Protein AF-A0A7S0TLI4-F1 (afdb_monomer)

Sequence (183 aa):
RGGGGGGGGVDYAGLAGSEEFEEYKVLARRLKLVDVGSMGEDEKVAFFVNTYNSLLIHAFAELGTPGDMLSRLRLYAVARYDIGGHTYTLNEIENGVLRGNARPPTPNGRAPFSDGDPRKGFACARPDPRIHFALNCGARGCPAIRFYKPERLDADLGRAAEAFCAGAEVDEGGGGGRGSQIF

Solvent-accessible surface area (backbone atoms only — not comparable to full-atom values): 10904 Å² total; per-residue (Å²): 140,83,88,75,85,77,78,80,74,82,62,34,68,63,44,55,75,33,70,69,45,55,52,46,56,58,55,55,63,52,35,37,74,41,68,69,87,78,49,51,72,53,42,44,51,22,50,50,48,40,47,44,44,51,50,52,54,50,40,29,29,78,73,45,75,63,91,48,69,66,53,39,55,48,45,34,69,64,39,65,48,47,46,47,77,39,80,38,27,47,50,36,45,49,29,17,25,48,46,41,36,33,54,51,96,48,94,87,44,57,45,66,48,54,97,85,37,72,66,48,79,64,25,35,90,73,55,59,78,42,49,71,51,60,45,69,82,82,54,93,84,58,73,81,91,71,86,54,43,47,94,46,35,71,62,51,33,48,50,29,39,50,52,53,61,69,66,57,75,79,80,93,68,88,82,78,84,81,67,83,84,85,120

Organism: Hemiselmis andersenii (NCBI:txid464988)

Radius of gyration: 17.43 Å; Cα contacts (8 Å, |Δi|>4): 200; chains: 1; bounding box: 37×47×59 Å

Mean predicted aligned error: 8.09 Å

InterPro domains:
  IPR006869 Domain of unknown function DUF547 [PF04784] (38-164)

Foldseek 3Di:
DDDDPDLDADPLQVLLPDPVNVVVVVVLLCQLVDDLVPDDLLRLLLVLLLNLQSLVSNLCSVVNDDPDDVSLVVSQVPRWGNHNNDIDGSCCSVCVAQVLQHFDPDDVGHRPADPPRPSSVRHRPDRDPLSLLQRAPSDRPNDDNDRADSVCNVVVSVVSVVVVVVSPDDPPPDDDDPDPPPD

Structure (mmCIF, N/CA/C/O backbone):
data_AF-A0A7S0TLI4-F1
#
_entry.id   AF-A0A7S0TLI4-F1
#
loop_
_atom_site.group_PDB
_atom_site.id
_atom_site.type_symbol
_atom_site.label_atom_id
_atom_site.label_alt_id
_atom_site.label_comp_id
_atom_site.label_asym_id
_atom_site.label_entity_id
_atom_site.label_seq_id
_atom_site.pdbx_PDB_ins_code
_atom_site.Cartn_x
_atom_site.Cartn_y
_atom_site.Cartn_z
_atom_site.occupancy
_atom_site.B_iso_or_equiv
_atom_site.auth_seq_id
_atom_site.auth_comp_id
_atom_site.auth_asym_id
_atom_site.auth_atom_id
_atom_site.pdbx_PDB_model_num
ATOM 1 N N . ARG A 1 1 ? 14.471 -17.258 -39.491 1.00 39.41 1 ARG A N 1
ATOM 2 C CA . ARG A 1 1 ? 14.160 -17.946 -38.212 1.00 39.41 1 ARG A CA 1
ATOM 3 C C . ARG A 1 1 ? 14.903 -17.210 -37.108 1.00 39.41 1 ARG A C 1
ATOM 5 O O . ARG A 1 1 ? 16.105 -17.059 -37.240 1.00 39.41 1 ARG A O 1
ATOM 12 N N . GLY A 1 2 ? 14.193 -16.729 -36.092 1.00 33.59 2 GLY A N 1
ATOM 13 C CA . GLY A 1 2 ? 14.774 -15.992 -34.967 1.00 33.59 2 GLY A CA 1
ATOM 14 C C . GLY A 1 2 ? 13.696 -15.217 -34.218 1.00 33.59 2 GLY A C 1
ATOM 15 O O . GLY A 1 2 ? 13.743 -13.997 -34.173 1.00 33.59 2 GLY A O 1
ATOM 16 N N . GLY A 1 3 ? 12.669 -15.924 -33.737 1.00 35.91 3 GLY A N 1
ATOM 17 C CA . GLY A 1 3 ? 11.653 -15.343 -32.864 1.00 35.91 3 GLY A CA 1
ATOM 18 C C . GLY A 1 3 ? 12.241 -15.149 -31.471 1.00 35.91 3 GLY A C 1
ATOM 19 O O . GLY A 1 3 ? 12.514 -16.127 -30.784 1.00 35.91 3 GLY A O 1
ATOM 20 N N . GLY A 1 4 ? 12.457 -13.894 -31.083 1.00 29.67 4 GLY A N 1
ATOM 21 C CA . GLY A 1 4 ? 12.677 -13.503 -29.696 1.00 29.67 4 GLY A CA 1
ATOM 22 C C . GLY A 1 4 ? 11.345 -13.050 -29.113 1.00 29.67 4 GLY A C 1
ATOM 23 O O . GLY A 1 4 ? 10.859 -11.978 -29.466 1.00 29.67 4 GLY A O 1
ATOM 24 N N . GLY A 1 5 ? 10.730 -13.880 -28.271 1.00 32.09 5 GLY A N 1
ATOM 25 C CA . GLY A 1 5 ? 9.530 -13.518 -27.521 1.00 32.09 5 GLY A CA 1
ATOM 26 C C . GLY A 1 5 ? 9.843 -12.377 -26.556 1.00 32.09 5 GLY A C 1
ATOM 27 O O . GLY A 1 5 ? 10.452 -12.589 -25.510 1.00 32.09 5 GLY A O 1
ATOM 28 N N . GLY A 1 6 ? 9.462 -11.157 -26.933 1.00 32.59 6 GLY A N 1
ATOM 29 C CA . GLY A 1 6 ? 9.572 -9.969 -26.097 1.00 32.59 6 GLY A CA 1
ATOM 30 C C . GLY A 1 6 ? 8.538 -10.004 -24.978 1.00 32.59 6 GLY A C 1
ATOM 31 O O . GLY A 1 6 ? 7.424 -9.519 -25.147 1.00 32.59 6 GLY A O 1
ATOM 32 N N . GLY A 1 7 ? 8.904 -10.568 -23.828 1.00 38.78 7 GLY A N 1
ATOM 33 C CA . GLY A 1 7 ? 8.190 -10.316 -22.578 1.00 38.78 7 GLY A CA 1
ATOM 34 C C . GLY A 1 7 ? 8.389 -8.851 -22.191 1.00 38.78 7 GLY A C 1
ATOM 35 O O . GLY A 1 7 ? 9.447 -8.494 -21.676 1.00 38.78 7 GLY A O 1
ATOM 36 N N . GLY A 1 8 ? 7.411 -8.003 -22.517 1.00 47.78 8 GLY A N 1
ATOM 37 C CA . GLY A 1 8 ? 7.465 -6.553 -22.329 1.00 47.78 8 GLY A CA 1
ATOM 38 C C . GLY A 1 8 ? 7.690 -6.173 -20.867 1.00 47.78 8 GLY A C 1
ATOM 39 O O . GLY A 1 8 ? 6.801 -6.321 -20.032 1.00 47.78 8 GLY A O 1
ATOM 40 N N . GLY A 1 9 ? 8.893 -5.693 -20.550 1.00 64.88 9 GLY A N 1
ATOM 41 C CA . GLY A 1 9 ? 9.141 -4.989 -19.296 1.00 64.88 9 GLY A CA 1
ATOM 42 C C . GLY A 1 9 ? 8.429 -3.636 -19.311 1.00 64.88 9 GLY A C 1
ATOM 43 O O . GLY A 1 9 ? 8.337 -3.002 -20.360 1.00 64.88 9 GLY A O 1
ATOM 44 N N . VAL A 1 10 ? 7.923 -3.200 -18.158 1.00 75.12 10 VAL A N 1
ATOM 45 C CA . VAL A 1 10 ? 7.351 -1.855 -18.011 1.00 75.12 10 VAL A CA 1
ATOM 46 C C . VAL A 1 10 ? 8.489 -0.833 -18.043 1.00 75.12 10 VAL A C 1
ATOM 48 O O . VAL A 1 10 ? 9.451 -0.957 -17.281 1.00 75.12 10 VAL A O 1
ATOM 51 N N . ASP A 1 11 ? 8.382 0.172 -18.913 1.00 84.50 11 ASP A N 1
ATOM 52 C CA . ASP A 1 11 ? 9.319 1.296 -18.977 1.00 84.50 11 ASP A CA 1
ATOM 53 C C . ASP A 1 11 ? 9.018 2.309 -17.862 1.00 84.50 11 ASP A C 1
ATOM 55 O O . ASP A 1 11 ? 8.344 3.320 -18.059 1.00 84.50 11 ASP A O 1
ATOM 59 N N . TYR A 1 12 ? 9.499 2.009 -16.654 1.00 87.38 12 TYR A N 1
ATOM 60 C CA . TYR A 1 12 ? 9.334 2.893 -15.498 1.00 87.38 12 TYR A CA 1
ATOM 61 C C . TYR A 1 12 ? 10.068 4.230 -15.659 1.00 87.38 12 TYR A C 1
ATOM 63 O O . TYR A 1 12 ? 9.641 5.216 -15.067 1.00 87.38 12 TYR A O 1
ATOM 71 N N . ALA A 1 13 ? 11.141 4.280 -16.458 1.00 84.94 13 ALA A N 1
ATOM 72 C CA . ALA A 1 13 ? 11.873 5.518 -16.712 1.00 84.94 13 ALA A CA 1
ATOM 73 C C . ALA A 1 13 ? 11.064 6.455 -17.621 1.00 84.94 13 ALA A C 1
ATOM 75 O O . ALA A 1 13 ? 10.936 7.639 -17.317 1.00 84.94 13 ALA A O 1
ATOM 76 N N . GLY A 1 14 ? 10.464 5.917 -18.688 1.00 87.69 14 GLY A N 1
ATOM 77 C CA . GLY A 1 14 ? 9.513 6.646 -19.525 1.00 87.69 14 GLY A CA 1
ATOM 78 C C . GLY A 1 14 ? 8.276 7.092 -18.743 1.00 87.69 14 GLY A C 1
ATOM 79 O O . GLY A 1 14 ? 7.862 8.243 -18.857 1.00 87.69 14 GLY A O 1
ATOM 80 N N . LEU A 1 15 ? 7.738 6.221 -17.878 1.00 88.75 15 LEU A N 1
ATOM 81 C CA . LEU A 1 15 ? 6.624 6.567 -16.991 1.00 88.75 15 LEU A CA 1
ATOM 82 C C . LEU A 1 15 ? 6.975 7.743 -16.069 1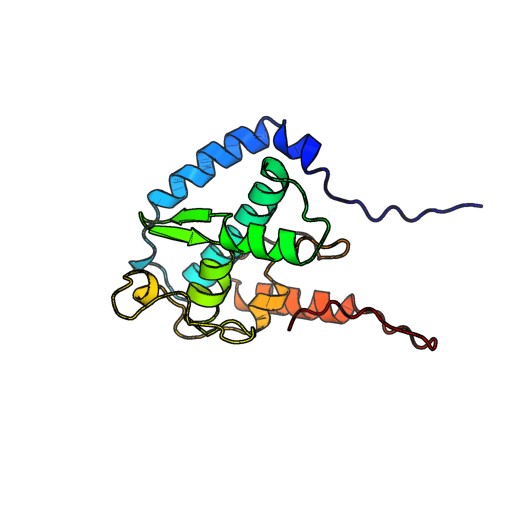.00 88.75 15 LEU A C 1
ATOM 84 O O . LEU A 1 15 ? 6.180 8.669 -15.952 1.00 88.75 15 LEU A O 1
ATOM 88 N N . ALA A 1 16 ? 8.159 7.741 -15.451 1.00 90.69 16 ALA A N 1
ATOM 89 C CA . ALA A 1 16 ? 8.577 8.784 -14.514 1.00 90.69 16 ALA A CA 1
ATOM 90 C C . ALA A 1 16 ? 8.602 10.195 -15.130 1.00 90.69 16 ALA A C 1
ATOM 92 O O . ALA A 1 16 ? 8.383 11.172 -14.420 1.00 90.69 16 ALA A O 1
ATOM 93 N N . GLY A 1 17 ? 8.856 10.301 -16.439 1.00 90.25 17 GLY A N 1
ATOM 94 C CA . GLY A 1 17 ? 8.865 11.569 -17.174 1.00 90.25 17 GLY A CA 1
ATOM 95 C C . GLY A 1 17 ? 7.536 11.950 -17.836 1.00 90.25 17 GLY A C 1
ATOM 96 O O . GLY A 1 17 ? 7.500 12.950 -18.551 1.00 90.25 17 GLY A O 1
ATOM 97 N N . SER A 1 18 ? 6.478 11.154 -17.662 1.00 94.06 18 SER A N 1
ATOM 98 C CA . SER A 1 18 ? 5.189 11.352 -18.341 1.00 94.06 18 SER A CA 1
ATOM 99 C C . SER A 1 18 ? 4.268 12.336 -17.608 1.00 94.06 18 SER A C 1
ATOM 101 O O . SER A 1 18 ? 4.298 12.439 -16.379 1.00 94.06 18 SER A O 1
ATOM 103 N N . GLU A 1 19 ? 3.416 13.041 -18.359 1.00 95.25 19 GLU A N 1
ATOM 104 C CA . GLU A 1 19 ? 2.407 13.954 -17.799 1.00 95.25 19 GLU A CA 1
ATOM 105 C C . GLU A 1 19 ? 1.388 13.184 -16.949 1.00 95.25 19 GLU A C 1
ATOM 107 O O . GLU A 1 19 ? 1.038 13.604 -15.846 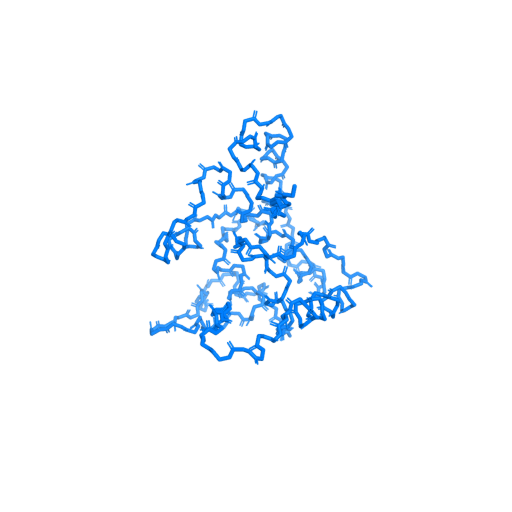1.00 95.25 19 GLU A O 1
ATOM 112 N N . GLU A 1 20 ? 1.007 11.989 -17.397 1.00 93.25 20 GLU A N 1
ATOM 113 C CA . GLU A 1 20 ? 0.098 11.092 -16.689 1.00 93.25 20 GLU A CA 1
ATOM 114 C C . GLU A 1 20 ? 0.640 10.701 -15.309 1.00 93.25 20 GLU A C 1
ATOM 116 O O . GLU A 1 20 ? -0.121 10.545 -14.348 1.00 93.25 20 GLU A O 1
ATOM 121 N N . PHE A 1 21 ? 1.960 10.551 -15.177 1.00 94.19 21 PHE A N 1
ATOM 122 C CA . PHE A 1 21 ? 2.576 10.238 -13.894 1.00 94.19 21 PHE A CA 1
ATOM 123 C C . PHE A 1 21 ? 2.607 11.446 -12.948 1.00 94.19 21 PHE A C 1
ATOM 125 O O . PHE A 1 21 ? 2.402 11.288 -11.741 1.00 94.19 21 PHE A O 1
ATOM 132 N N . GLU A 1 22 ? 2.778 12.661 -13.468 1.00 95.31 22 GLU A N 1
ATOM 133 C CA . GLU A 1 22 ? 2.626 13.886 -12.674 1.00 95.31 22 GLU A CA 1
ATOM 134 C C . GLU A 1 22 ? 1.186 14.062 -12.171 1.00 95.31 22 GLU A C 1
ATOM 136 O O . GLU A 1 22 ? 0.962 14.330 -10.983 1.00 95.31 22 GLU A O 1
ATOM 141 N N . GLU A 1 23 ? 0.190 13.824 -13.028 1.00 94.88 23 GLU A N 1
ATOM 142 C CA . GLU A 1 23 ? -1.222 13.816 -12.632 1.00 94.88 23 GLU A CA 1
ATOM 143 C C . GLU A 1 23 ? -1.505 12.751 -11.568 1.00 94.88 23 GLU A C 1
ATOM 145 O O . GLU A 1 23 ? -2.152 13.021 -10.549 1.00 94.88 23 GLU A O 1
ATOM 150 N N .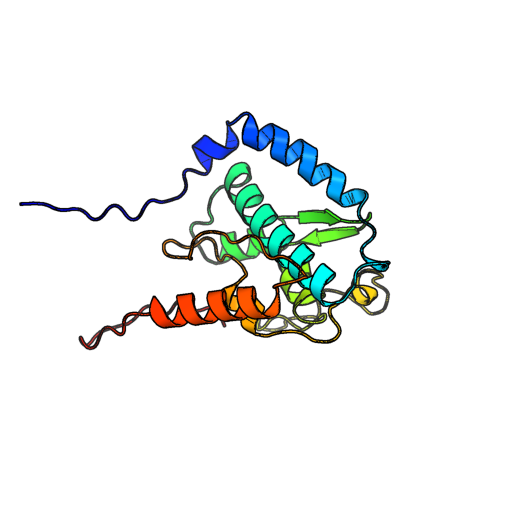 TYR A 1 24 ? -0.963 11.548 -11.752 1.00 94.12 24 TYR A N 1
ATOM 151 C CA . TYR A 1 24 ? -1.048 10.479 -10.769 1.00 94.12 24 TYR A CA 1
ATOM 152 C C . TYR A 1 24 ? -0.468 10.898 -9.412 1.00 94.12 24 TYR A C 1
ATOM 154 O O . TYR A 1 24 ? -1.117 10.688 -8.385 1.00 94.12 24 TYR A O 1
ATOM 162 N N . LYS A 1 25 ? 0.700 11.553 -9.372 1.00 95.69 25 LYS A N 1
ATOM 163 C CA . LYS A 1 25 ? 1.280 12.078 -8.122 1.00 95.69 25 LYS A CA 1
ATOM 164 C C . LYS A 1 25 ? 0.370 13.111 -7.460 1.00 95.69 25 LYS A C 1
ATOM 166 O O . LYS A 1 25 ? 0.228 13.123 -6.234 1.00 95.69 25 LYS A O 1
ATOM 171 N N . VAL A 1 26 ? -0.290 13.969 -8.241 1.00 96.00 26 VAL A N 1
ATOM 172 C CA . VAL A 1 26 ? -1.297 14.910 -7.725 1.00 96.00 26 VAL A CA 1
ATOM 173 C C . VAL A 1 26 ? -2.475 14.161 -7.100 1.00 96.00 26 VAL A C 1
ATOM 175 O O . VAL A 1 26 ? -2.877 14.501 -5.984 1.00 96.00 26 VAL A O 1
ATOM 178 N N . LEU A 1 27 ? -3.000 13.136 -7.771 1.00 94.56 27 LEU A N 1
ATOM 179 C CA . LEU A 1 27 ? -4.115 12.328 -7.276 1.00 94.56 27 LEU A CA 1
ATOM 180 C C . LEU A 1 27 ? -3.739 11.513 -6.035 1.00 94.56 27 LEU A C 1
ATOM 182 O O . LEU A 1 27 ? -4.503 11.502 -5.072 1.00 94.56 27 LEU A O 1
ATOM 186 N N . ALA A 1 28 ? -2.548 10.912 -5.999 1.00 96.06 28 ALA A N 1
ATOM 187 C CA . ALA A 1 28 ? -2.051 10.148 -4.856 1.00 96.06 28 ALA A CA 1
ATOM 188 C C . ALA A 1 28 ? -1.995 11.000 -3.576 1.00 96.06 28 ALA A C 1
ATOM 190 O O . ALA A 1 28 ? -2.300 10.515 -2.490 1.00 96.06 28 ALA A O 1
ATOM 191 N N . ARG A 1 29 ? -1.722 12.309 -3.684 1.00 96.06 29 ARG A N 1
ATOM 192 C CA . ARG A 1 29 ? -1.776 13.233 -2.533 1.00 96.06 29 ARG A CA 1
ATOM 193 C C . ARG A 1 29 ? -3.174 13.400 -1.932 1.00 96.06 29 ARG A C 1
ATOM 195 O O . ARG A 1 29 ? -3.278 13.887 -0.808 1.00 96.06 29 ARG A O 1
ATOM 202 N N . ARG A 1 30 ? -4.246 13.027 -2.641 1.00 96.94 30 ARG A N 1
ATOM 203 C CA . ARG A 1 30 ? -5.618 13.042 -2.105 1.00 96.94 30 ARG A CA 1
ATOM 204 C C . ARG A 1 30 ? -5.892 11.875 -1.157 1.00 96.94 30 ARG A C 1
ATOM 206 O O . ARG A 1 30 ? -6.849 11.968 -0.397 1.00 96.94 30 ARG A O 1
ATOM 213 N N . LEU A 1 31 ? -5.042 10.841 -1.129 1.00 97.69 31 LEU A N 1
ATOM 214 C CA . LEU A 1 31 ? -5.169 9.717 -0.192 1.00 97.69 31 LEU A CA 1
ATOM 215 C C . LEU A 1 31 ? -5.195 10.178 1.274 1.00 97.69 31 LEU A C 1
ATOM 217 O O . LEU A 1 31 ? -5.908 9.593 2.085 1.00 97.69 31 LEU A O 1
ATOM 221 N N . LYS A 1 32 ? -4.527 11.289 1.606 1.00 97.88 32 LYS A N 1
ATOM 222 C CA . LYS A 1 32 ? -4.561 11.888 2.951 1.00 97.88 32 LYS A CA 1
ATOM 223 C C . LYS A 1 32 ? -5.967 12.290 3.425 1.00 97.88 32 LYS A C 1
ATOM 225 O O . LYS A 1 32 ? -6.162 12.507 4.612 1.00 97.88 32 LYS A O 1
ATOM 230 N N . LEU A 1 33 ? -6.916 12.456 2.499 1.00 97.56 33 LEU A N 1
ATOM 231 C CA . LEU A 1 33 ? -8.298 12.861 2.776 1.00 97.56 33 LEU A CA 1
ATOM 232 C C . LEU A 1 33 ? -9.249 11.665 2.920 1.00 97.56 33 LEU A C 1
ATOM 234 O O . LEU A 1 33 ? -10.426 11.866 3.204 1.00 97.56 33 LEU A O 1
ATOM 238 N N . VAL A 1 34 ? -8.770 10.443 2.676 1.00 97.38 34 VAL A N 1
ATOM 239 C CA . VAL A 1 34 ? -9.581 9.227 2.778 1.00 97.38 34 VAL A CA 1
ATOM 240 C C . VAL A 1 34 ? -9.882 8.933 4.242 1.00 97.38 34 VAL A C 1
ATOM 242 O O . VAL A 1 34 ? -8.972 8.883 5.065 1.00 97.38 34 VAL A O 1
ATOM 245 N N . ASP A 1 35 ? -11.146 8.672 4.551 1.00 97.31 35 ASP A N 1
ATOM 246 C CA . ASP A 1 35 ? -11.541 8.133 5.846 1.00 97.31 35 ASP A CA 1
ATOM 247 C C . ASP A 1 35 ? -11.513 6.600 5.801 1.00 97.31 35 ASP A C 1
ATOM 249 O O . ASP A 1 35 ? -12.433 5.950 5.316 1.00 97.31 35 ASP A O 1
ATOM 253 N N . VAL A 1 36 ? -10.420 6.018 6.295 1.00 96.75 36 VAL A N 1
ATOM 254 C CA . VAL A 1 36 ? -10.254 4.557 6.369 1.00 96.75 36 VAL A CA 1
ATOM 255 C C . VAL A 1 36 ? -11.179 3.940 7.425 1.00 96.75 36 VAL A C 1
ATOM 257 O O . VAL A 1 36 ? -11.542 2.768 7.321 1.00 96.75 36 VAL A O 1
ATOM 260 N N . GLY A 1 37 ? -11.574 4.711 8.443 1.00 95.62 37 GLY A N 1
ATOM 261 C CA . GLY A 1 37 ? -12.377 4.220 9.561 1.00 95.62 37 GLY A CA 1
ATOM 262 C C . GLY A 1 37 ? -13.818 3.883 9.182 1.00 95.62 37 GLY A C 1
ATOM 263 O O . GLY A 1 37 ? -14.428 3.043 9.842 1.00 95.62 37 GLY A O 1
ATOM 264 N N . SER A 1 38 ? -14.351 4.496 8.122 1.00 96.44 38 SER A N 1
ATOM 265 C CA . SER A 1 38 ? -15.708 4.235 7.628 1.00 96.44 38 SER A CA 1
ATOM 266 C C . SER A 1 38 ? -15.802 3.118 6.585 1.00 96.44 38 SER A C 1
ATOM 268 O O . SER A 1 38 ? -16.913 2.710 6.247 1.00 96.44 38 SER A O 1
ATOM 270 N N . MET A 1 39 ? -14.672 2.584 6.109 1.00 97.19 39 MET A N 1
ATOM 271 C CA . MET A 1 39 ? -14.665 1.537 5.085 1.00 97.19 39 MET A CA 1
ATOM 272 C C . MET A 1 39 ? -15.176 0.196 5.618 1.00 97.19 39 MET A C 1
ATOM 274 O O . MET A 1 39 ? -14.751 -0.287 6.674 1.00 97.19 39 MET A O 1
ATOM 278 N N . GLY A 1 40 ? -16.017 -0.463 4.818 1.00 96.81 40 GLY A N 1
ATOM 279 C CA . GLY A 1 40 ? -16.333 -1.879 5.009 1.00 96.81 40 GLY A CA 1
ATOM 280 C C . GLY A 1 40 ? -15.103 -2.773 4.795 1.00 96.81 40 GLY A C 1
ATOM 281 O O . GLY A 1 40 ? -14.097 -2.346 4.232 1.00 96.81 40 GLY A O 1
ATOM 282 N N . GLU A 1 41 ? -15.168 -4.037 5.222 1.00 95.75 41 GLU A N 1
ATOM 283 C CA . GLU A 1 41 ? -14.011 -4.945 5.143 1.00 95.75 41 GLU A CA 1
ATOM 284 C C . GLU A 1 41 ? -13.535 -5.168 3.695 1.00 95.75 41 GLU A C 1
ATOM 286 O O . GLU A 1 41 ? -12.357 -4.980 3.397 1.00 95.75 41 GLU A O 1
ATOM 291 N N . ASP A 1 42 ? -14.450 -5.482 2.775 1.00 97.00 42 ASP A N 1
ATOM 292 C CA . ASP A 1 42 ? -14.102 -5.717 1.367 1.00 97.00 42 ASP A CA 1
ATOM 293 C C . ASP A 1 42 ? -13.633 -4.427 0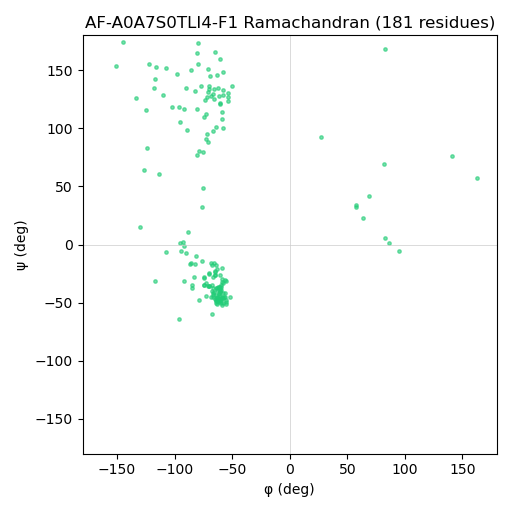.677 1.00 97.00 42 ASP A C 1
ATOM 295 O O . ASP A 1 42 ? -12.720 -4.439 -0.15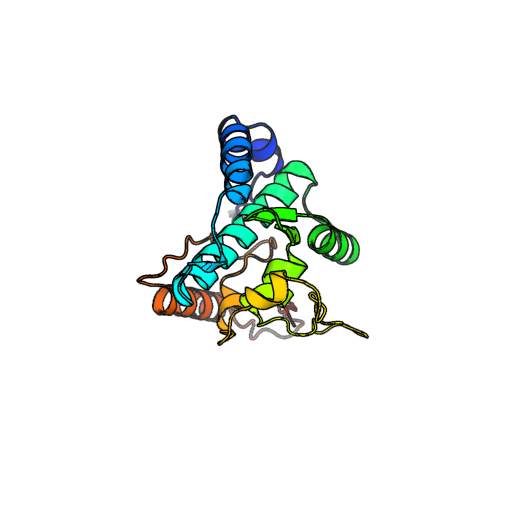0 1.00 97.00 42 ASP A O 1
ATOM 299 N N . GLU A 1 43 ? -14.217 -3.285 1.050 1.00 97.44 43 GLU A N 1
ATOM 300 C CA . GLU A 1 43 ? -13.796 -1.978 0.547 1.00 97.44 43 GLU A CA 1
ATOM 301 C C . GLU A 1 43 ? -12.366 -1.659 0.958 1.00 97.44 43 GLU A C 1
ATOM 303 O O . GLU A 1 43 ? -11.542 -1.292 0.121 1.00 97.44 43 GLU A O 1
ATOM 308 N N . LYS A 1 44 ? -12.053 -1.885 2.231 1.00 97.50 44 LYS A N 1
ATOM 309 C CA . LYS A 1 44 ? -10.723 -1.702 2.793 1.00 97.50 44 LYS A CA 1
ATOM 310 C C . LYS A 1 44 ? -9.699 -2.601 2.106 1.00 97.50 44 LYS A C 1
ATOM 312 O O . LYS A 1 44 ? -8.650 -2.110 1.694 1.00 97.50 44 LYS A O 1
ATOM 317 N N . VAL A 1 45 ? -9.992 -3.892 1.926 1.00 97.75 45 VAL A N 1
ATOM 318 C CA . VAL A 1 45 ? -9.075 -4.812 1.231 1.00 97.75 45 VAL A CA 1
ATOM 319 C C . VAL A 1 45 ? -8.846 -4.357 -0.212 1.00 97.75 45 VAL A C 1
ATOM 321 O O . VAL A 1 45 ? -7.695 -4.208 -0.623 1.00 97.75 45 VAL A O 1
ATOM 324 N N . ALA A 1 46 ? -9.911 -4.072 -0.968 1.00 97.12 46 ALA A N 1
ATOM 325 C CA . ALA A 1 46 ? -9.796 -3.591 -2.345 1.00 97.12 46 ALA A CA 1
ATOM 326 C C . ALA A 1 46 ? -8.975 -2.292 -2.425 1.00 97.12 46 ALA A C 1
ATOM 328 O O . ALA A 1 46 ? -8.056 -2.175 -3.240 1.00 97.12 46 ALA A O 1
ATOM 329 N N . PHE A 1 47 ? -9.265 -1.335 -1.544 1.00 97.75 47 PHE A N 1
ATOM 330 C CA . PHE A 1 47 ? -8.571 -0.057 -1.459 1.00 97.75 47 PHE A CA 1
ATOM 331 C C . PHE A 1 47 ? -7.074 -0.233 -1.178 1.00 97.75 47 PHE A C 1
ATOM 333 O O . PHE A 1 47 ? -6.246 0.315 -1.910 1.00 97.75 47 PHE A O 1
ATOM 340 N N . PHE A 1 48 ? -6.700 -1.016 -0.164 1.00 98.06 48 PHE A N 1
ATOM 341 C CA . PHE A 1 48 ? -5.296 -1.192 0.211 1.00 98.06 48 PHE A CA 1
ATOM 342 C C . PHE A 1 48 ? -4.509 -2.056 -0.781 1.00 98.06 48 PHE A C 1
ATOM 344 O O . PHE A 1 48 ? -3.345 -1.747 -1.028 1.00 98.06 48 PHE A O 1
ATOM 351 N N . VAL A 1 49 ? -5.121 -3.056 -1.426 1.00 97.25 49 VAL A N 1
ATOM 352 C CA . VAL A 1 49 ? -4.485 -3.800 -2.532 1.00 97.25 49 VAL A CA 1
ATOM 353 C C . VAL A 1 49 ? -4.202 -2.870 -3.715 1.00 97.25 49 VAL A C 1
ATOM 355 O O . VAL A 1 49 ? -3.079 -2.830 -4.222 1.00 97.25 49 VAL A O 1
ATOM 358 N N . ASN A 1 50 ? -5.187 -2.066 -4.130 1.00 96.31 50 ASN A N 1
ATOM 359 C CA . ASN A 1 50 ? -4.999 -1.095 -5.211 1.00 96.31 50 ASN A CA 1
ATOM 360 C C . ASN A 1 50 ? -3.925 -0.061 -4.853 1.00 96.31 50 ASN A C 1
ATOM 362 O O . ASN A 1 50 ? -3.071 0.264 -5.682 1.00 96.31 50 ASN A O 1
ATOM 366 N N . THR A 1 51 ? -3.941 0.431 -3.613 1.00 97.00 51 THR A N 1
ATOM 367 C CA . THR A 1 51 ? -3.000 1.445 -3.127 1.00 97.00 51 THR A CA 1
ATOM 368 C C . THR A 1 51 ? -1.582 0.894 -3.033 1.00 97.00 51 THR A C 1
ATOM 370 O O . THR A 1 51 ? -0.649 1.577 -3.447 1.00 97.00 51 THR A O 1
ATOM 373 N N . TYR A 1 52 ? -1.407 -0.350 -2.578 1.00 96.88 52 TYR A N 1
ATOM 374 C CA . TYR A 1 52 ? -0.116 -1.041 -2.593 1.00 96.88 52 TYR A CA 1
ATOM 375 C C . TYR A 1 52 ? 0.435 -1.152 -4.015 1.00 96.88 52 TYR A C 1
ATOM 377 O O . TYR A 1 52 ? 1.561 -0.736 -4.278 1.00 96.88 52 TYR A O 1
ATOM 385 N N . ASN A 1 53 ? -0.373 -1.668 -4.948 1.00 94.31 53 ASN A N 1
ATOM 386 C CA . ASN A 1 53 ? 0.041 -1.857 -6.339 1.00 94.31 53 ASN A CA 1
ATOM 387 C C . ASN A 1 53 ? 0.428 -0.522 -6.991 1.00 94.31 53 ASN A C 1
ATOM 389 O O . ASN A 1 53 ? 1.448 -0.429 -7.669 1.00 94.31 53 ASN A O 1
ATOM 393 N N . SER A 1 54 ? -0.347 0.525 -6.714 1.00 93.94 54 SER A N 1
ATOM 394 C CA . SER A 1 54 ? -0.077 1.894 -7.157 1.00 93.94 54 SER A CA 1
ATOM 395 C C . SER A 1 54 ? 1.234 2.430 -6.560 1.00 93.94 54 SER A C 1
ATOM 397 O O . SER A 1 54 ? 2.096 2.938 -7.283 1.00 93.94 54 SER A O 1
ATOM 399 N N . LEU A 1 55 ? 1.430 2.279 -5.247 1.00 95.94 55 LEU A N 1
ATOM 400 C CA . LEU A 1 55 ? 2.639 2.719 -4.550 1.00 95.94 55 LEU A CA 1
ATOM 401 C C . LEU A 1 55 ? 3.894 2.000 -5.060 1.00 95.94 55 LEU A C 1
ATOM 403 O O . LEU A 1 55 ? 4.945 2.623 -5.167 1.00 95.94 55 LEU A O 1
ATOM 407 N N . LEU A 1 56 ? 3.798 0.719 -5.412 1.00 93.69 56 LEU A N 1
ATOM 408 C CA . LEU A 1 56 ? 4.929 -0.026 -5.956 1.00 93.69 56 LEU A CA 1
ATOM 409 C C . LEU A 1 56 ? 5.373 0.521 -7.320 1.00 93.69 56 LEU A C 1
ATOM 411 O O . LEU A 1 56 ? 6.563 0.755 -7.522 1.00 93.69 56 LEU A O 1
ATOM 415 N N . ILE A 1 57 ? 4.425 0.766 -8.233 1.00 91.31 57 ILE A N 1
ATOM 416 C CA . ILE A 1 57 ? 4.707 1.383 -9.541 1.00 91.31 57 ILE A CA 1
ATOM 417 C C . ILE A 1 57 ? 5.339 2.760 -9.342 1.00 91.31 57 ILE A C 1
ATOM 419 O O . ILE A 1 57 ? 6.353 3.065 -9.964 1.00 91.31 57 ILE A O 1
ATOM 423 N N . HIS A 1 58 ? 4.759 3.571 -8.449 1.00 94.56 58 HIS A N 1
ATOM 424 C CA . HIS A 1 58 ? 5.293 4.886 -8.098 1.00 94.56 58 HIS A CA 1
ATOM 425 C C . HIS A 1 58 ? 6.743 4.763 -7.630 1.00 94.56 58 HIS A C 1
ATOM 427 O O . HIS A 1 58 ? 7.625 5.434 -8.157 1.00 94.56 58 HIS A O 1
ATOM 433 N N . ALA A 1 59 ? 7.005 3.866 -6.680 1.00 94.19 59 ALA A N 1
ATOM 434 C CA . ALA A 1 59 ? 8.336 3.654 -6.140 1.00 94.19 59 ALA A CA 1
ATOM 435 C C . ALA A 1 59 ? 9.333 3.235 -7.226 1.00 94.19 59 ALA A C 1
ATOM 437 O O . ALA A 1 59 ? 10.459 3.711 -7.211 1.00 94.19 59 ALA A O 1
ATOM 438 N N . PHE A 1 60 ? 8.941 2.398 -8.187 1.00 92.19 60 PHE A N 1
ATOM 439 C CA . PHE A 1 60 ? 9.830 2.029 -9.291 1.00 92.19 60 PHE A CA 1
ATOM 440 C C . PHE A 1 60 ? 10.082 3.156 -10.284 1.00 92.19 60 PHE A C 1
ATOM 442 O O . PHE A 1 60 ? 11.196 3.252 -10.794 1.00 92.19 60 PHE A O 1
ATOM 449 N N . ALA A 1 61 ? 9.085 3.997 -10.552 1.00 92.00 61 ALA A N 1
ATOM 450 C CA . ALA A 1 61 ? 9.252 5.165 -11.408 1.00 92.00 61 ALA A CA 1
ATOM 451 C C . ALA A 1 61 ? 10.188 6.206 -10.765 1.00 92.00 61 ALA A C 1
ATOM 453 O O . ALA A 1 61 ? 11.108 6.686 -11.415 1.00 92.00 61 ALA A O 1
ATOM 454 N N . GLU A 1 62 ? 10.016 6.504 -9.475 1.00 93.06 62 GLU A N 1
ATOM 455 C CA . GLU A 1 62 ? 10.795 7.548 -8.785 1.00 93.06 62 GLU A CA 1
ATOM 456 C C . GLU A 1 62 ? 12.155 7.058 -8.259 1.00 93.06 62 GLU A C 1
ATOM 458 O O . GLU A 1 62 ? 13.138 7.795 -8.274 1.00 93.06 62 GLU A O 1
ATOM 463 N N . LEU A 1 63 ? 12.233 5.820 -7.759 1.00 90.62 63 LEU A N 1
ATOM 464 C CA . LEU A 1 63 ? 13.426 5.283 -7.082 1.00 90.62 63 LEU A CA 1
ATOM 465 C C . LEU A 1 63 ? 14.186 4.253 -7.926 1.00 90.62 63 LEU A C 1
ATOM 467 O O . LEU A 1 63 ? 15.265 3.809 -7.527 1.00 90.62 63 LEU A O 1
ATOM 471 N N . GLY A 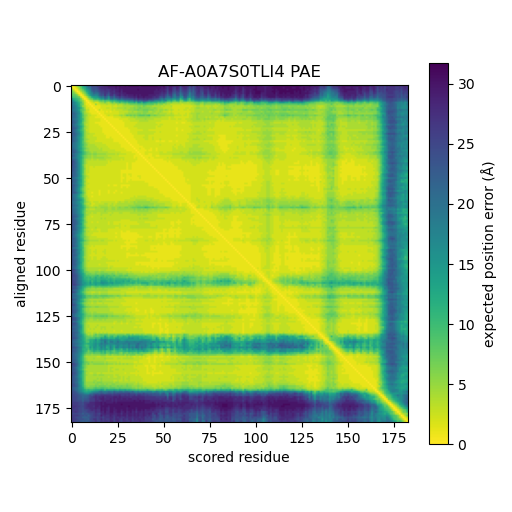1 64 ? 13.634 3.863 -9.075 1.00 89.31 64 GLY A N 1
ATOM 472 C CA . GLY A 1 64 ? 14.162 2.800 -9.918 1.00 89.31 64 GLY A CA 1
ATOM 473 C C . GLY A 1 64 ? 13.742 1.397 -9.471 1.00 89.31 64 GLY A C 1
ATOM 474 O O . GLY A 1 64 ? 13.212 1.164 -8.381 1.00 89.31 64 GLY A O 1
ATOM 475 N N . THR A 1 65 ? 13.992 0.421 -10.346 1.00 88.69 65 THR A N 1
ATOM 476 C CA . THR A 1 65 ? 13.719 -0.990 -10.049 1.00 88.69 65 THR A CA 1
ATOM 477 C C . THR A 1 65 ? 14.861 -1.599 -9.225 1.00 88.69 65 THR A C 1
ATOM 479 O O . THR A 1 65 ? 16.031 -1.425 -9.575 1.00 88.69 65 THR A O 1
ATOM 482 N N . PRO A 1 66 ? 14.567 -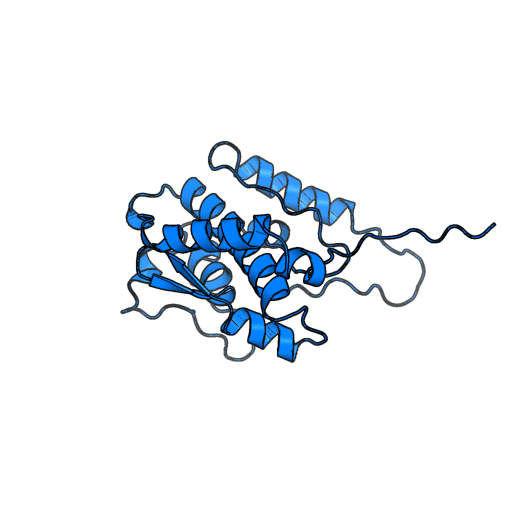2.317 -8.123 1.00 88.38 66 PRO A N 1
ATOM 483 C CA . PRO A 1 66 ? 15.604 -2.904 -7.283 1.00 88.38 66 PRO A CA 1
ATOM 484 C C . PRO A 1 66 ? 16.316 -4.042 -8.022 1.00 88.38 66 PRO A C 1
ATOM 486 O O . PRO A 1 66 ? 15.674 -4.967 -8.526 1.00 88.38 66 PRO A O 1
ATOM 489 N N . GLY A 1 67 ? 17.649 -3.976 -8.069 1.00 86.50 67 GLY A N 1
ATOM 490 C CA . GLY A 1 67 ? 18.494 -4.978 -8.728 1.00 86.50 67 GLY A CA 1
ATOM 491 C C . GLY A 1 67 ? 18.788 -6.212 -7.871 1.00 86.50 67 GLY A C 1
ATOM 492 O O . GLY A 1 67 ? 19.193 -7.242 -8.405 1.00 86.50 67 GLY A O 1
ATOM 493 N N . ASP A 1 68 ? 18.571 -6.128 -6.556 1.00 88.06 68 ASP A N 1
ATOM 494 C CA . ASP A 1 68 ? 18.858 -7.195 -5.596 1.00 88.06 68 ASP A CA 1
ATOM 495 C C . ASP A 1 68 ? 17.824 -7.247 -4.452 1.00 88.06 68 ASP A C 1
ATOM 497 O O . ASP A 1 68 ? 16.924 -6.410 -4.336 1.00 88.06 68 ASP A O 1
ATOM 501 N N . MET A 1 69 ? 17.932 -8.265 -3.594 1.00 86.81 69 MET A N 1
ATOM 502 C CA . MET A 1 69 ? 17.001 -8.461 -2.478 1.00 86.81 69 MET A CA 1
ATOM 503 C C . MET A 1 69 ? 17.101 -7.351 -1.421 1.00 86.81 69 MET A C 1
ATOM 505 O O . MET A 1 69 ? 16.086 -6.926 -0.876 1.00 86.81 69 MET A O 1
ATOM 509 N N . LEU A 1 70 ? 18.305 -6.850 -1.133 1.00 89.44 70 LEU A N 1
ATOM 510 C CA . LEU A 1 70 ? 18.512 -5.842 -0.091 1.00 89.44 70 LEU A CA 1
ATOM 511 C C . LEU A 1 70 ? 17.890 -4.494 -0.485 1.00 89.44 70 LEU A C 1
ATOM 513 O O . LEU A 1 70 ? 17.192 -3.868 0.312 1.00 89.44 70 LEU A O 1
ATOM 517 N N . SER A 1 71 ? 18.107 -4.067 -1.727 1.00 90.69 71 SER A N 1
ATOM 518 C CA . SER A 1 71 ? 17.489 -2.882 -2.321 1.00 90.69 71 SER A CA 1
ATOM 519 C C . SER A 1 71 ? 15.970 -3.018 -2.398 1.00 90.69 71 SER A C 1
ATOM 521 O O . SER A 1 71 ? 15.270 -2.047 -2.113 1.00 90.69 71 SER A O 1
ATOM 523 N N . ARG A 1 72 ? 15.441 -4.221 -2.670 1.00 90.00 72 ARG A N 1
ATOM 524 C CA . ARG A 1 72 ? 13.994 -4.486 -2.620 1.00 90.00 72 ARG A CA 1
ATOM 525 C C . ARG A 1 72 ? 13.434 -4.318 -1.209 1.00 90.00 72 ARG A C 1
ATOM 527 O O . ARG A 1 72 ? 12.471 -3.578 -1.029 1.00 90.00 72 ARG A O 1
ATOM 534 N N . LEU A 1 73 ? 14.056 -4.945 -0.209 1.00 89.56 73 LEU A N 1
ATOM 535 C CA . LEU A 1 73 ? 13.645 -4.817 1.193 1.00 89.56 73 LEU A CA 1
ATOM 536 C C . LEU A 1 73 ? 13.681 -3.358 1.657 1.00 89.56 73 LEU A C 1
ATOM 538 O O . LEU A 1 73 ? 12.753 -2.893 2.319 1.00 89.56 73 LEU A O 1
ATOM 542 N N . ARG A 1 74 ? 14.723 -2.613 1.267 1.00 92.31 74 ARG A N 1
ATOM 543 C CA . ARG A 1 74 ? 14.821 -1.180 1.548 1.00 92.31 74 ARG A CA 1
ATOM 544 C C . ARG A 1 74 ? 13.684 -0.407 0.892 1.00 92.31 74 ARG A C 1
ATOM 546 O O . ARG A 1 74 ? 13.051 0.383 1.580 1.00 92.31 74 ARG A O 1
ATOM 553 N N . LEU A 1 75 ? 13.406 -0.639 -0.392 1.00 93.94 75 LEU A N 1
ATOM 554 C CA . LEU A 1 75 ? 12.314 0.021 -1.110 1.00 93.94 75 LEU A CA 1
ATOM 555 C C . LEU A 1 75 ? 10.974 -0.204 -0.399 1.00 93.94 75 LEU A C 1
ATOM 557 O O . LEU A 1 75 ? 10.250 0.755 -0.152 1.00 93.94 75 LEU A O 1
ATOM 561 N N . TYR A 1 76 ? 10.691 -1.437 0.025 1.00 92.50 76 TYR A N 1
ATOM 562 C CA . TYR A 1 76 ? 9.440 -1.793 0.705 1.00 92.50 76 TYR A CA 1
ATOM 563 C C . TYR A 1 76 ? 9.306 -1.147 2.091 1.00 92.50 76 TYR A C 1
ATOM 565 O O . TYR A 1 76 ? 8.195 -0.888 2.555 1.00 92.50 76 TYR A O 1
ATOM 573 N N . ALA A 1 77 ? 10.435 -0.861 2.743 1.00 92.88 77 ALA A N 1
ATOM 574 C CA . ALA A 1 77 ? 10.488 -0.198 4.040 1.00 92.88 77 ALA A CA 1
ATOM 575 C C . ALA A 1 77 ? 10.453 1.341 3.962 1.00 92.88 77 ALA A C 1
ATOM 577 O O . ALA A 1 77 ? 10.225 1.979 4.987 1.00 92.88 77 ALA A O 1
ATOM 578 N N . VAL A 1 78 ? 10.702 1.952 2.795 1.00 95.06 78 VAL A N 1
ATOM 579 C CA . VAL A 1 78 ? 10.785 3.424 2.659 1.00 95.06 78 VAL A CA 1
ATOM 580 C C . VAL A 1 78 ? 9.722 4.028 1.747 1.00 95.06 78 VAL A C 1
ATOM 582 O O . VAL A 1 78 ? 9.310 5.165 1.985 1.00 95.06 78 VAL A O 1
ATOM 585 N N . ALA A 1 79 ? 9.280 3.303 0.715 1.00 96.75 79 ALA A N 1
ATOM 586 C CA . ALA A 1 79 ? 8.211 3.745 -0.170 1.00 96.75 79 ALA A CA 1
ATOM 587 C C . ALA A 1 79 ? 6.911 3.818 0.623 1.00 96.75 79 ALA A C 1
ATOM 589 O O . ALA A 1 79 ? 6.533 2.840 1.268 1.00 96.75 79 ALA A O 1
ATOM 590 N N . ARG A 1 80 ? 6.253 4.981 0.595 1.00 97.81 80 ARG A N 1
ATOM 591 C CA . ARG A 1 80 ? 5.135 5.291 1.485 1.00 97.81 80 ARG A CA 1
ATOM 592 C C . ARG A 1 80 ? 4.125 6.256 0.881 1.00 97.81 80 ARG A C 1
ATOM 594 O O . ARG A 1 80 ? 4.495 7.131 0.102 1.00 97.81 80 ARG A O 1
ATOM 601 N N . TYR A 1 81 ? 2.890 6.153 1.357 1.00 98.44 81 TYR A N 1
ATOM 602 C CA . TYR A 1 81 ? 1.842 7.155 1.179 1.00 98.44 81 TYR A CA 1
ATOM 603 C C . TYR A 1 81 ? 1.300 7.658 2.507 1.00 98.44 81 TYR A C 1
ATOM 605 O O . TYR A 1 81 ? 1.379 6.967 3.517 1.00 98.44 81 TYR A O 1
ATOM 613 N N . ASP A 1 82 ? 0.747 8.868 2.483 1.00 98.38 82 ASP A N 1
ATOM 614 C CA . ASP A 1 82 ? -0.125 9.389 3.534 1.00 98.38 82 ASP A CA 1
ATOM 615 C C . ASP A 1 82 ? -1.576 9.061 3.159 1.00 98.38 82 ASP A C 1
ATOM 617 O O . ASP A 1 82 ? -2.069 9.503 2.118 1.00 98.38 82 ASP A O 1
ATOM 621 N N . ILE A 1 83 ? -2.224 8.243 3.983 1.00 98.50 83 ILE A N 1
ATOM 622 C CA . ILE A 1 83 ? -3.587 7.755 3.806 1.00 98.50 83 ILE A CA 1
ATOM 623 C C . ILE A 1 83 ? -4.364 8.111 5.072 1.00 98.50 83 ILE A C 1
ATOM 625 O O . ILE A 1 83 ? -4.040 7.629 6.158 1.00 98.50 83 ILE A O 1
ATOM 629 N N . GLY A 1 84 ? -5.375 8.969 4.942 1.00 97.50 84 GLY A N 1
ATOM 630 C CA . GLY A 1 84 ? -6.179 9.427 6.079 1.00 97.50 84 GLY A CA 1
ATOM 631 C C . GLY A 1 84 ? -5.378 10.099 7.201 1.00 97.50 84 GLY A C 1
ATOM 632 O O . GLY A 1 84 ? -5.722 9.946 8.369 1.00 97.50 84 GLY A O 1
ATOM 633 N N . GLY A 1 85 ? -4.278 10.790 6.877 1.00 96.69 85 GLY A N 1
ATOM 634 C CA . GLY A 1 85 ? -3.405 11.449 7.855 1.00 96.69 85 GLY A CA 1
ATOM 635 C C . GLY A 1 85 ? -2.376 10.523 8.510 1.00 96.69 85 GLY A C 1
ATOM 636 O O . GLY A 1 85 ? -1.658 10.938 9.423 1.00 96.69 85 GLY A O 1
ATOM 637 N N . HIS A 1 86 ? -2.286 9.271 8.062 1.00 97.75 86 HIS A N 1
ATOM 638 C CA . HIS A 1 86 ? -1.343 8.281 8.557 1.00 97.75 86 HIS A CA 1
ATOM 639 C C . HIS A 1 86 ? -0.401 7.831 7.443 1.00 97.75 86 HIS A C 1
ATOM 641 O O . HIS A 1 86 ? -0.816 7.521 6.331 1.00 97.75 86 HIS A O 1
ATOM 647 N N . THR A 1 87 ? 0.895 7.756 7.742 1.00 98.00 87 THR A N 1
ATOM 648 C CA . THR A 1 87 ? 1.877 7.230 6.787 1.00 98.00 87 THR A CA 1
ATOM 649 C C . THR A 1 87 ? 1.806 5.707 6.743 1.00 98.00 87 THR A C 1
ATOM 651 O O . THR A 1 87 ? 1.767 5.081 7.795 1.00 98.00 87 THR A O 1
ATOM 654 N N . TYR A 1 88 ? 1.848 5.110 5.554 1.00 98.50 88 TYR A N 1
ATOM 655 C CA . TYR A 1 88 ? 1.952 3.666 5.358 1.00 98.50 88 TYR A CA 1
ATOM 656 C C . TYR A 1 88 ? 3.012 3.341 4.318 1.00 98.50 88 TYR A C 1
ATOM 658 O O . TYR A 1 88 ? 2.959 3.838 3.193 1.00 98.50 88 TYR A O 1
ATOM 666 N N . THR A 1 89 ? 3.951 2.481 4.691 1.00 97.94 89 THR A N 1
ATOM 667 C CA . THR A 1 89 ? 4.893 1.836 3.773 1.00 97.94 89 THR A CA 1
ATOM 668 C C . THR A 1 89 ? 4.264 0.638 3.064 1.00 97.94 89 THR A C 1
ATOM 670 O O . THR A 1 89 ? 3.247 0.118 3.522 1.00 97.94 89 THR A O 1
ATOM 673 N N . LEU A 1 90 ? 4.884 0.136 1.989 1.00 96.56 90 LEU A N 1
ATOM 674 C CA . LEU A 1 90 ? 4.466 -1.133 1.364 1.0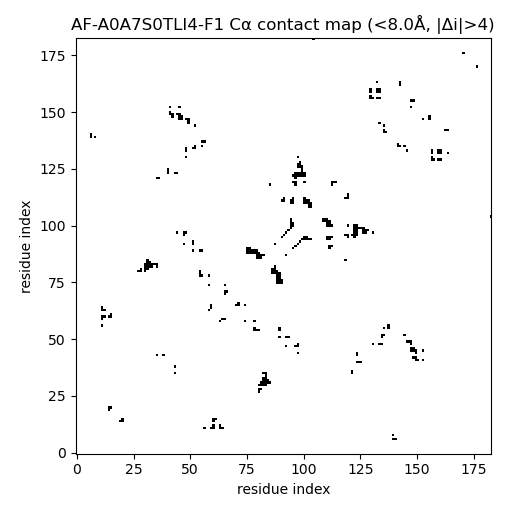0 96.56 90 LEU A CA 1
ATOM 675 C C . LEU A 1 90 ? 4.386 -2.265 2.404 1.00 96.56 90 LEU A C 1
ATOM 677 O O . LEU A 1 90 ? 3.380 -2.971 2.476 1.00 96.56 90 LEU A O 1
ATOM 681 N N . ASN A 1 91 ? 5.396 -2.373 3.275 1.00 95.12 91 ASN A N 1
ATOM 682 C CA . ASN A 1 91 ? 5.415 -3.368 4.349 1.00 95.12 91 ASN A CA 1
ATOM 683 C C . ASN A 1 91 ? 4.254 -3.217 5.337 1.00 95.12 91 ASN A C 1
ATOM 685 O O . ASN A 1 91 ? 3.708 -4.223 5.789 1.00 95.12 91 ASN A O 1
ATOM 689 N N . GLU A 1 92 ? 3.897 -1.988 5.701 1.00 97.50 92 GLU A N 1
ATOM 690 C CA . GLU A 1 92 ? 2.799 -1.707 6.629 1.00 97.50 92 GLU A CA 1
ATOM 691 C C . GLU A 1 92 ? 1.428 -1.915 5.979 1.00 97.50 92 GLU A C 1
ATOM 693 O O . GLU A 1 92 ? 0.521 -2.400 6.646 1.00 97.50 92 GLU A O 1
ATOM 698 N N . ILE A 1 93 ? 1.268 -1.621 4.685 1.00 98.19 93 ILE A N 1
ATOM 699 C CA . ILE A 1 93 ? 0.033 -1.944 3.959 1.00 98.19 93 ILE A CA 1
ATOM 700 C C . ILE A 1 93 ? -0.162 -3.464 3.916 1.00 98.19 93 ILE A C 1
ATOM 702 O O . ILE A 1 93 ? -1.217 -3.964 4.301 1.00 98.19 93 ILE A O 1
ATOM 706 N N . GLU A 1 94 ? 0.859 -4.211 3.497 1.00 96.69 94 GLU A N 1
ATOM 707 C CA . GLU A 1 94 ? 0.766 -5.666 3.378 1.00 96.69 94 GLU A CA 1
ATOM 708 C C . GLU A 1 94 ? 0.623 -6.339 4.746 1.00 96.69 94 GLU A C 1
ATOM 710 O O . GLU A 1 94 ? -0.367 -7.013 5.019 1.00 96.69 94 GLU A O 1
ATOM 715 N N . ASN A 1 95 ? 1.597 -6.153 5.635 1.00 96.75 95 ASN A N 1
ATOM 716 C CA . ASN A 1 95 ? 1.659 -6.905 6.887 1.00 96.75 95 ASN A CA 1
ATOM 717 C C . ASN A 1 95 ? 0.807 -6.274 7.990 1.00 96.75 95 ASN A C 1
ATOM 719 O O . ASN A 1 95 ? 0.230 -6.984 8.811 1.00 96.75 95 ASN A O 1
ATOM 723 N N . GLY A 1 96 ? 0.738 -4.944 8.012 1.00 97.19 96 GLY A N 1
ATOM 724 C CA . GLY A 1 96 ? 0.044 -4.172 9.036 1.00 97.19 96 GLY A CA 1
ATOM 725 C C . GLY A 1 96 ? -1.463 -4.158 8.808 1.00 97.19 96 GLY A C 1
ATOM 726 O O . GLY A 1 96 ? -2.227 -4.426 9.731 1.00 97.19 96 GLY A O 1
ATOM 727 N N . VAL A 1 97 ? -1.891 -3.886 7.573 1.00 98.12 97 VAL A N 1
ATOM 728 C CA . VAL A 1 97 ? -3.311 -3.750 7.236 1.00 98.12 97 VAL A CA 1
ATOM 729 C C . VAL A 1 97 ? -3.891 -5.046 6.678 1.00 98.12 97 VAL A C 1
ATOM 731 O O . VAL A 1 97 ? -4.761 -5.643 7.311 1.00 98.12 97 VAL A O 1
ATOM 734 N N . LEU A 1 98 ? -3.415 -5.507 5.519 1.00 97.88 98 LEU A N 1
ATOM 735 C CA . LEU A 1 98 ? -4.046 -6.605 4.776 1.00 97.88 98 LEU A CA 1
ATOM 736 C C . LEU A 1 98 ? -3.891 -7.969 5.466 1.00 97.88 98 LEU A C 1
ATOM 738 O O . LEU A 1 98 ? -4.816 -8.778 5.459 1.00 97.88 98 LEU A O 1
ATOM 742 N N . ARG A 1 99 ? -2.749 -8.214 6.120 1.00 97.38 99 ARG A N 1
ATOM 743 C CA . ARG A 1 99 ? -2.500 -9.437 6.904 1.00 97.38 99 ARG A CA 1
ATOM 744 C C . ARG A 1 99 ? -2.957 -9.342 8.366 1.00 97.38 99 ARG A C 1
ATOM 746 O O . ARG A 1 99 ? -2.602 -10.209 9.159 1.00 97.38 99 ARG A O 1
ATOM 753 N N . GLY A 1 100 ? -3.711 -8.309 8.750 1.00 97.00 100 GLY A N 1
ATOM 754 C CA . GLY A 1 100 ? -4.238 -8.191 10.115 1.00 97.00 100 GLY A CA 1
ATOM 755 C C . GLY A 1 100 ? -3.155 -7.922 11.167 1.00 97.00 100 GLY A C 1
ATOM 756 O O . GLY A 1 100 ? -3.154 -8.530 12.236 1.00 97.00 100 GLY A O 1
ATOM 757 N N . ASN A 1 101 ? -2.197 -7.046 10.857 1.00 97.31 101 ASN A N 1
ATOM 758 C CA . ASN A 1 101 ? -1.038 -6.727 11.696 1.00 97.31 101 ASN A CA 1
ATOM 759 C C . ASN A 1 101 ? -0.163 -7.945 12.058 1.00 97.31 101 ASN A C 1
ATOM 761 O O . ASN A 1 101 ? 0.412 -8.033 13.148 1.00 97.31 101 ASN A O 1
ATOM 765 N N . ALA A 1 102 ? -0.066 -8.904 11.135 1.00 94.62 102 ALA A N 1
ATOM 766 C CA . ALA A 1 102 ? 0.740 -10.101 11.305 1.00 94.62 102 ALA A CA 1
ATOM 767 C C . ALA A 1 102 ? 2.240 -9.790 11.251 1.00 94.62 102 ALA A C 1
ATOM 769 O O . ALA A 1 102 ? 2.709 -8.883 10.560 1.00 94.62 102 ALA A O 1
ATOM 770 N N . ARG A 1 103 ? 3.025 -10.608 11.955 1.00 92.81 103 ARG A N 1
ATOM 771 C CA . ARG A 1 103 ? 4.485 -10.556 11.860 1.00 92.81 103 ARG A CA 1
ATOM 772 C C . ARG A 1 103 ? 4.917 -10.968 10.440 1.00 92.81 103 ARG A C 1
ATOM 774 O O . ARG A 1 103 ? 4.427 -11.983 9.929 1.00 92.81 103 ARG A O 1
ATOM 781 N N . PRO A 1 104 ? 5.832 -10.223 9.796 1.00 86.56 104 PRO A N 1
ATOM 782 C CA . PRO A 1 104 ? 6.465 -10.670 8.562 1.00 86.56 104 PRO A CA 1
ATOM 783 C C . PRO A 1 104 ? 7.185 -12.012 8.776 1.00 86.56 104 PRO A C 1
ATOM 785 O O . PRO A 1 104 ? 7.696 -12.241 9.877 1.00 86.56 104 PRO A O 1
ATOM 788 N N . PRO A 1 105 ? 7.261 -12.887 7.756 1.00 83.69 105 PRO A N 1
ATOM 789 C CA . PRO A 1 105 ? 7.957 -14.173 7.830 1.00 83.69 105 PRO A CA 1
ATOM 790 C C . PRO A 1 105 ? 9.487 -13.999 7.761 1.00 83.69 105 PRO A C 1
ATOM 792 O O . PRO A 1 105 ? 10.181 -14.654 6.995 1.00 83.69 105 PRO A O 1
ATOM 795 N N . THR A 1 106 ? 10.039 -13.083 8.555 1.00 81.25 106 THR A N 1
ATOM 796 C CA . THR A 1 106 ? 11.473 -12.787 8.602 1.00 81.25 106 THR A CA 1
ATOM 797 C C . THR A 1 106 ? 12.054 -13.134 9.971 1.00 81.25 106 THR A C 1
ATOM 799 O O . THR A 1 106 ? 11.340 -13.084 10.982 1.00 81.25 106 THR A O 1
ATOM 802 N N . PRO A 1 107 ? 13.358 -13.464 10.057 1.00 82.94 107 PRO A N 1
ATOM 803 C CA . PRO A 1 107 ? 14.025 -13.615 11.343 1.00 82.94 107 PRO A CA 1
ATOM 804 C C . PRO A 1 107 ? 13.830 -12.350 12.190 1.00 82.94 107 PRO A C 1
ATOM 806 O O . PRO A 1 107 ? 14.174 -11.250 11.762 1.00 82.94 107 PRO A O 1
ATOM 809 N N . ASN A 1 108 ? 13.270 -12.507 13.392 1.00 83.44 108 ASN A N 1
ATOM 810 C CA . ASN A 1 108 ? 12.905 -11.413 14.305 1.00 83.44 108 ASN A CA 1
ATOM 811 C C . ASN A 1 108 ? 11.810 -10.454 13.792 1.00 83.44 108 ASN A C 1
ATOM 813 O O . ASN A 1 108 ? 11.711 -9.325 14.281 1.00 83.44 108 ASN A O 1
ATOM 817 N N . GLY A 1 109 ? 10.967 -10.896 12.854 1.00 82.94 109 GLY A N 1
ATOM 818 C CA . GLY A 1 109 ? 9.823 -10.131 12.365 1.00 82.94 109 GLY A CA 1
ATOM 819 C C . GLY A 1 109 ? 8.908 -9.667 13.503 1.00 82.94 109 GLY A C 1
ATOM 820 O O . GLY A 1 109 ? 8.451 -10.458 14.333 1.00 82.94 109 GLY A O 1
ATOM 821 N N . ARG A 1 110 ? 8.634 -8.361 13.549 1.00 90.25 110 ARG A N 1
ATOM 822 C CA . ARG A 1 110 ? 7.706 -7.740 14.504 1.00 90.25 110 ARG A CA 1
ATOM 823 C C . ARG A 1 110 ? 6.435 -7.312 13.786 1.00 90.25 110 ARG A C 1
ATOM 825 O O . ARG A 1 110 ? 6.471 -7.026 12.593 1.00 90.25 110 ARG A O 1
ATOM 832 N N . ALA A 1 111 ? 5.323 -7.284 14.519 1.00 94.25 111 ALA A N 1
ATOM 833 C CA . ALA A 1 111 ? 4.085 -6.716 14.002 1.00 94.25 111 ALA A CA 1
ATOM 834 C C . ALA A 1 111 ? 4.345 -5.247 13.614 1.00 94.25 111 ALA A C 1
ATOM 836 O O . ALA A 1 111 ? 4.986 -4.547 14.408 1.00 94.25 111 ALA A O 1
ATOM 837 N N . PRO A 1 112 ? 3.912 -4.789 12.427 1.00 95.19 112 PRO A N 1
ATOM 838 C CA . PRO A 1 112 ? 4.181 -3.423 11.981 1.00 95.19 112 PRO A CA 1
ATOM 839 C C . PRO A 1 112 ? 3.624 -2.346 12.916 1.00 95.19 112 PRO A C 1
ATOM 841 O O . PRO A 1 112 ? 4.276 -1.327 13.127 1.00 95.19 112 PRO A O 1
ATOM 844 N N . PHE A 1 113 ? 2.452 -2.584 13.508 1.00 97.25 113 PHE A N 1
ATOM 845 C CA . PHE A 1 113 ? 1.767 -1.629 14.376 1.00 97.25 113 PHE A CA 1
ATOM 846 C C . PHE A 1 113 ? 1.789 -2.094 15.836 1.00 97.25 113 PHE A C 1
ATOM 848 O O . PHE A 1 113 ? 1.416 -3.228 16.155 1.00 97.25 113 PHE A O 1
ATOM 855 N N . SER A 1 114 ? 2.224 -1.206 16.731 1.00 96.38 114 SER A N 1
ATOM 856 C CA . SER A 1 114 ? 2.218 -1.434 18.181 1.00 96.38 114 SER A CA 1
ATOM 857 C C . SER A 1 114 ? 0.826 -1.196 18.783 1.00 96.38 114 SER A C 1
ATOM 859 O O . SER A 1 114 ? -0.088 -0.743 18.099 1.00 96.38 114 SER A O 1
ATOM 861 N N . ASP A 1 115 ? 0.637 -1.494 20.071 1.00 92.75 115 ASP A N 1
ATOM 862 C CA . ASP A 1 115 ? -0.673 -1.353 20.730 1.00 92.75 115 ASP A CA 1
ATOM 863 C C . ASP A 1 115 ? -1.179 0.095 20.810 1.00 92.75 115 ASP A C 1
ATOM 865 O O . ASP A 1 115 ? -2.386 0.312 20.842 1.00 92.75 115 ASP A O 1
ATOM 869 N N . GLY A 1 116 ? -0.274 1.079 20.814 1.00 95.62 116 GLY A N 1
ATOM 870 C CA . GLY A 1 116 ? -0.620 2.504 20.796 1.00 95.62 116 GLY A CA 1
ATOM 871 C C . GLY A 1 116 ? -0.708 3.107 19.393 1.00 95.62 116 GLY A C 1
ATOM 872 O O . GLY A 1 116 ? -0.971 4.300 19.264 1.00 95.62 116 GLY A O 1
ATOM 873 N N . ASP A 1 117 ? -0.447 2.321 18.348 1.00 97.62 117 ASP A N 1
ATOM 874 C CA . ASP A 1 117 ? -0.509 2.802 16.975 1.00 97.62 117 ASP A CA 1
ATOM 875 C C . ASP A 1 117 ? -1.974 2.820 16.496 1.00 97.62 117 ASP A C 1
ATOM 877 O O . ASP A 1 117 ? -2.588 1.752 16.390 1.00 97.62 117 ASP A O 1
ATOM 881 N N . PRO A 1 118 ? -2.554 3.993 16.172 1.00 96.38 118 PRO A N 1
ATOM 882 C CA . PRO A 1 118 ? -3.948 4.084 15.737 1.00 96.38 118 PRO A CA 1
ATOM 883 C C . PRO A 1 118 ? -4.214 3.276 14.461 1.00 96.38 118 PRO A C 1
ATOM 885 O O . PRO A 1 118 ? -5.322 2.775 14.270 1.00 96.38 118 PRO A O 1
ATOM 888 N N . ARG A 1 119 ? -3.187 3.062 13.624 1.00 97.69 119 ARG A N 1
ATOM 889 C CA . ARG A 1 119 ? -3.297 2.295 12.377 1.00 97.69 119 ARG A CA 1
ATOM 890 C C . ARG A 1 119 ? -3.629 0.826 12.623 1.00 97.69 119 ARG A C 1
ATOM 892 O O . ARG A 1 119 ? -4.219 0.184 11.758 1.00 97.69 119 ARG A O 1
ATOM 899 N N . LYS A 1 120 ? -3.332 0.301 13.819 1.00 97.12 120 LYS A N 1
ATOM 900 C CA . LYS A 1 120 ? -3.725 -1.054 14.226 1.00 97.12 120 LYS A CA 1
ATOM 901 C C . LYS A 1 120 ? -5.245 -1.243 14.194 1.00 97.12 120 LYS A C 1
ATOM 903 O O . LYS A 1 120 ? -5.703 -2.331 13.860 1.00 97.12 120 LYS A O 1
ATOM 908 N N . GLY A 1 121 ? -6.019 -0.191 14.477 1.00 95.75 121 GLY A N 1
ATOM 909 C CA . GLY A 1 121 ? -7.483 -0.208 14.389 1.00 95.75 121 GLY A CA 1
ATOM 910 C C . GLY A 1 121 ? -8.020 -0.342 12.961 1.00 95.75 121 GLY A C 1
ATOM 911 O O . GLY A 1 121 ? -9.167 -0.737 12.775 1.00 95.75 121 GLY A O 1
ATOM 912 N N . PHE A 1 122 ? -7.191 -0.067 11.951 1.00 96.81 122 PHE A N 1
ATOM 913 C CA . PHE A 1 122 ? -7.546 -0.213 10.540 1.00 96.81 122 PHE A CA 1
ATOM 914 C C . PHE A 1 122 ? -7.104 -1.549 9.942 1.00 96.81 122 PHE A C 1
ATOM 916 O O . PHE A 1 122 ? -7.331 -1.775 8.758 1.00 96.81 122 PHE A O 1
ATOM 923 N N . ALA A 1 123 ? -6.488 -2.443 10.718 1.00 97.31 123 ALA A N 1
ATOM 924 C CA . ALA A 1 123 ? -6.114 -3.764 10.229 1.00 97.31 123 ALA A CA 1
ATOM 925 C C . ALA A 1 123 ? -7.353 -4.586 9.826 1.00 97.31 123 ALA A C 1
ATOM 927 O O . ALA A 1 123 ? -8.422 -4.463 10.430 1.00 97.31 123 ALA A O 1
ATOM 928 N N . CYS A 1 124 ? -7.218 -5.422 8.795 1.00 96.31 124 CYS A N 1
ATOM 929 C CA . CYS A 1 124 ? -8.295 -6.312 8.367 1.00 96.31 124 CYS A CA 1
ATOM 930 C C . CYS A 1 124 ? -8.558 -7.350 9.463 1.00 96.31 124 CYS A C 1
ATOM 932 O O . CYS A 1 124 ? -7.634 -8.004 9.955 1.00 96.31 124 CYS A O 1
ATOM 934 N N . ALA A 1 125 ? -9.823 -7.501 9.840 1.00 94.94 125 ALA A N 1
ATOM 935 C CA . ALA A 1 125 ? -10.265 -8.468 10.833 1.00 94.94 125 ALA A CA 1
ATOM 936 C C . ALA A 1 125 ? -10.251 -9.898 10.276 1.00 94.94 125 ALA A C 1
ATOM 938 O O . ALA A 1 125 ? -10.085 -10.854 11.035 1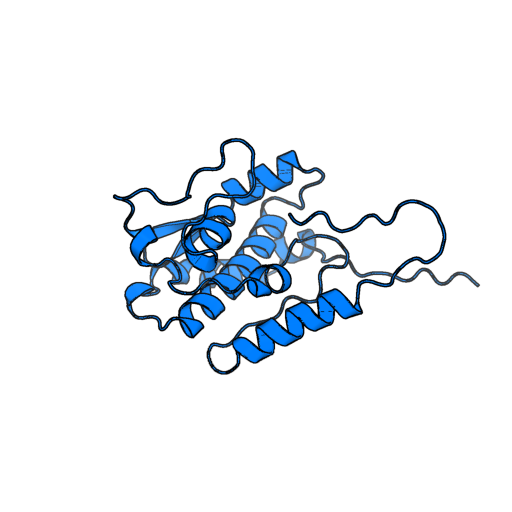.00 94.94 125 ALA A O 1
ATOM 939 N N . ARG A 1 126 ? -10.418 -10.053 8.955 1.00 93.81 126 ARG A N 1
ATOM 940 C CA . ARG A 1 126 ? -10.381 -11.351 8.265 1.00 93.81 126 ARG A CA 1
ATOM 941 C C . ARG A 1 126 ? -9.337 -11.329 7.146 1.00 93.81 126 ARG A C 1
ATOM 943 O O . ARG A 1 126 ? -9.697 -11.094 5.995 1.00 93.81 126 ARG A O 1
ATOM 950 N N . PRO A 1 127 ? -8.052 -11.566 7.464 1.00 94.19 127 PRO A N 1
ATOM 951 C CA . PRO A 1 127 ? -7.006 -11.652 6.452 1.00 94.19 127 PRO A CA 1
ATOM 952 C C . PRO A 1 127 ? -7.302 -12.750 5.427 1.00 94.19 127 PRO A C 1
ATOM 954 O O . PRO A 1 127 ? -7.541 -13.902 5.794 1.00 94.19 127 PRO A O 1
ATOM 957 N N . ASP A 1 128 ? -7.247 -12.397 4.146 1.00 95.38 128 ASP A N 1
ATOM 958 C CA . ASP A 1 128 ? -7.431 -13.330 3.038 1.00 95.38 128 ASP A CA 1
ATOM 959 C C . ASP A 1 128 ? -6.062 -13.691 2.441 1.00 95.38 128 ASP A C 1
ATOM 961 O O . ASP A 1 128 ? -5.374 -12.803 1.940 1.00 95.38 128 ASP A O 1
ATOM 965 N N . PRO A 1 129 ? -5.628 -14.964 2.449 1.00 93.88 129 PRO A N 1
ATOM 966 C CA . PRO A 1 129 ? -4.324 -15.346 1.905 1.00 93.88 129 PRO A CA 1
ATOM 967 C C . PRO A 1 129 ? -4.194 -15.085 0.397 1.00 93.88 129 PRO A C 1
ATOM 969 O O . PRO A 1 129 ? -3.075 -14.957 -0.105 1.00 93.88 129 PRO A O 1
ATOM 972 N N . ARG A 1 130 ? -5.308 -14.963 -0.341 1.00 94.69 130 ARG A N 1
ATOM 973 C CA . ARG A 1 130 ? -5.292 -14.708 -1.787 1.00 94.69 130 ARG A CA 1
ATOM 974 C C . ARG A 1 130 ? -4.724 -13.337 -2.142 1.00 94.69 130 ARG A C 1
ATOM 976 O O . ARG A 1 130 ? -4.327 -13.137 -3.290 1.00 94.69 130 ARG A O 1
ATOM 983 N N . ILE A 1 131 ? -4.610 -12.414 -1.178 1.00 94.19 131 ILE A N 1
ATOM 984 C CA . ILE A 1 131 ? -3.959 -11.116 -1.402 1.00 94.19 131 ILE A CA 1
ATOM 985 C C . ILE A 1 131 ? -2.533 -11.278 -1.944 1.00 94.19 131 ILE A C 1
ATOM 987 O O . ILE A 1 131 ? -2.103 -10.454 -2.738 1.00 94.19 131 ILE A O 1
ATOM 991 N N . HIS A 1 132 ? -1.810 -12.348 -1.594 1.00 91.38 132 HIS A N 1
ATOM 992 C CA . HIS A 1 132 ? -0.435 -12.555 -2.059 1.00 91.38 132 HIS A CA 1
ATOM 993 C C . HIS A 1 132 ? -0.340 -12.768 -3.577 1.00 91.38 132 HIS A C 1
ATOM 995 O O . HIS A 1 132 ? 0.689 -12.465 -4.172 1.00 91.38 132 HIS A O 1
ATOM 1001 N N . PHE A 1 133 ? -1.421 -13.226 -4.216 1.00 89.50 133 PHE A N 1
ATOM 1002 C CA . PHE A 1 133 ? -1.519 -13.313 -5.678 1.00 89.50 133 PHE A CA 1
ATOM 1003 C C . PHE A 1 133 ? -2.006 -12.004 -6.313 1.00 89.50 133 PHE A C 1
ATOM 1005 O O . PHE A 1 133 ? -1.869 -11.801 -7.519 1.00 89.50 133 PHE A O 1
ATOM 1012 N N . ALA A 1 134 ? -2.597 -11.123 -5.504 1.00 91.06 134 ALA A N 1
ATOM 1013 C CA . ALA A 1 134 ? -3.156 -9.848 -5.926 1.00 91.06 134 ALA A CA 1
ATOM 1014 C C . ALA A 1 134 ? -2.166 -8.680 -5.824 1.00 91.06 134 ALA A C 1
ATOM 1016 O O . ALA A 1 134 ? -2.249 -7.729 -6.613 1.00 91.06 134 ALA A O 1
ATOM 1017 N N . LEU A 1 135 ? -1.248 -8.749 -4.858 1.00 90.81 135 LEU A N 1
ATOM 1018 C CA . LEU A 1 135 ? -0.163 -7.797 -4.686 1.00 90.81 135 LEU A CA 1
ATOM 1019 C C . LEU A 1 135 ? 0.895 -8.032 -5.762 1.00 90.81 135 LEU A C 1
ATOM 1021 O O . LEU A 1 135 ? 1.421 -9.130 -5.939 1.00 90.81 135 LEU A O 1
ATOM 1025 N N . ASN A 1 136 ? 1.202 -6.981 -6.512 1.00 80.81 136 ASN A N 1
ATOM 1026 C CA . ASN A 1 136 ? 2.224 -7.042 -7.533 1.00 80.81 136 ASN A CA 1
ATOM 1027 C C . ASN A 1 136 ? 3.593 -7.153 -6.859 1.00 80.81 136 ASN A C 1
ATOM 1029 O O . ASN A 1 136 ? 3.913 -6.415 -5.934 1.00 80.81 136 ASN A O 1
ATOM 1033 N N . CYS A 1 137 ? 4.418 -8.071 -7.345 1.00 74.12 137 CYS A N 1
ATOM 1034 C CA . CYS A 1 137 ? 5.762 -8.246 -6.829 1.00 74.12 137 CYS A CA 1
ATOM 1035 C C . CYS A 1 137 ? 6.753 -7.265 -7.463 1.00 74.12 137 CYS A C 1
ATOM 1037 O O . CYS A 1 137 ? 7.763 -6.925 -6.856 1.00 74.12 137 CYS A O 1
ATOM 1039 N N . GLY A 1 138 ? 6.500 -6.824 -8.696 1.00 65.44 138 GLY A N 1
ATOM 1040 C CA . GLY A 1 138 ? 7.396 -6.018 -9.517 1.00 65.44 138 GLY A CA 1
ATOM 1041 C C . GLY A 1 138 ? 8.413 -6.812 -10.333 1.00 65.44 138 GLY A C 1
ATOM 1042 O O . GLY A 1 138 ? 9.270 -6.225 -10.988 1.00 65.44 138 GLY A O 1
ATOM 1043 N N . ALA A 1 139 ? 8.381 -8.144 -10.258 1.00 61.59 139 ALA A N 1
ATOM 1044 C CA . ALA A 1 139 ? 9.264 -9.016 -11.025 1.00 61.59 139 ALA A CA 1
ATOM 1045 C C . ALA A 1 139 ? 8.770 -9.189 -12.470 1.00 61.59 139 ALA A C 1
ATOM 1047 O O . ALA A 1 139 ? 7.578 -9.067 -12.764 1.00 61.59 139 ALA A O 1
ATOM 1048 N N . ARG A 1 140 ? 9.693 -9.518 -13.383 1.00 53.69 140 ARG A N 1
ATOM 1049 C CA . ARG A 1 140 ? 9.336 -9.898 -14.757 1.00 53.69 140 ARG A CA 1
ATOM 1050 C C . ARG A 1 140 ? 8.461 -11.152 -14.712 1.00 53.69 140 ARG A C 1
ATOM 1052 O O . ARG A 1 140 ? 8.847 -12.129 -14.081 1.00 53.69 140 ARG A O 1
ATOM 1059 N N . GLY A 1 141 ? 7.303 -11.102 -15.367 1.00 52.91 141 GLY A N 1
ATOM 1060 C CA . GLY A 1 141 ? 6.326 -12.197 -15.384 1.00 52.91 141 GLY A CA 1
ATOM 1061 C C . GLY A 1 141 ? 5.211 -12.090 -14.338 1.00 52.91 141 GLY A C 1
ATOM 1062 O O . GLY A 1 141 ? 4.282 -12.889 -14.393 1.00 52.91 141 GLY A O 1
ATOM 1063 N N . CYS A 1 142 ? 5.244 -11.103 -13.427 1.00 56.28 142 CYS A N 1
ATOM 1064 C CA . CYS A 1 142 ? 4.082 -10.822 -12.577 1.00 56.28 142 CYS A CA 1
ATOM 1065 C C . CYS A 1 142 ? 2.893 -10.397 -13.484 1.00 56.28 142 CYS A C 1
ATOM 1067 O O . CYS A 1 142 ? 3.100 -9.625 -14.428 1.00 56.28 142 CYS A O 1
ATOM 1069 N N . PRO A 1 143 ? 1.668 -10.916 -13.261 1.00 54.28 143 PRO A N 1
ATOM 1070 C CA . PRO A 1 143 ? 0.521 -10.646 -14.125 1.00 54.28 143 PRO A CA 1
ATOM 1071 C C . PRO A 1 143 ? 0.189 -9.149 -14.172 1.00 54.28 143 PRO A C 1
ATOM 1073 O O . PRO A 1 143 ? 0.563 -8.385 -13.277 1.00 54.28 143 PRO A O 1
ATOM 1076 N N . ALA A 1 144 ? -0.534 -8.733 -15.219 1.00 61.69 144 ALA A N 1
ATOM 1077 C CA . ALA A 1 144 ? -0.974 -7.349 -15.382 1.00 61.69 144 ALA A CA 1
ATOM 1078 C C . ALA A 1 144 ? -1.650 -6.831 -14.103 1.00 61.69 144 ALA A C 1
ATOM 1080 O O . ALA A 1 144 ? -2.459 -7.533 -13.492 1.00 61.69 144 ALA A O 1
ATOM 1081 N N . ILE A 1 145 ? -1.310 -5.601 -13.710 1.00 69.12 145 ILE A N 1
ATOM 1082 C CA . ILE A 1 145 ? -1.846 -4.958 -12.508 1.00 69.12 145 ILE A CA 1
ATOM 1083 C C . ILE A 1 145 ? -3.361 -4.844 -12.660 1.00 69.12 145 ILE A C 1
ATOM 1085 O O . ILE A 1 145 ? -3.863 -4.260 -13.621 1.00 69.12 145 ILE A O 1
ATOM 1089 N N . ARG A 1 146 ? -4.089 -5.459 -11.726 1.00 79.19 146 ARG A N 1
ATOM 1090 C CA . ARG A 1 146 ? -5.554 -5.484 -11.717 1.00 79.19 146 ARG A CA 1
ATOM 1091 C C . ARG A 1 146 ? -6.075 -4.416 -10.769 1.00 79.19 146 ARG A C 1
ATOM 1093 O O . ARG A 1 146 ? -5.461 -4.145 -9.740 1.00 79.19 146 ARG A O 1
ATOM 1100 N N . PHE A 1 147 ? -7.225 -3.854 -11.120 1.00 87.88 147 PHE A N 1
ATOM 1101 C CA . PHE A 1 147 ? -7.978 -2.980 -10.235 1.00 87.88 147 PHE A CA 1
ATOM 1102 C C . PHE A 1 147 ? -9.055 -3.795 -9.519 1.00 87.88 147 PHE A C 1
ATOM 1104 O O . PHE A 1 147 ? -9.933 -4.364 -10.170 1.00 87.88 147 PHE A O 1
ATOM 1111 N N . TYR A 1 148 ? -8.974 -3.847 -8.195 1.00 92.19 148 TYR A N 1
ATOM 1112 C CA . TYR A 1 148 ? -9.885 -4.597 -7.337 1.00 92.19 148 TYR A CA 1
ATOM 1113 C C . TYR A 1 148 ? -11.058 -3.713 -6.939 1.00 92.19 148 TYR A C 1
ATOM 1115 O O . TYR A 1 148 ? -10.867 -2.554 -6.570 1.00 92.19 148 TYR A O 1
ATOM 1123 N N . LYS A 1 149 ? -12.276 -4.248 -7.020 1.00 93.44 149 LYS A N 1
ATOM 1124 C CA . LYS A 1 149 ? -13.488 -3.534 -6.605 1.00 93.44 149 LYS A CA 1
ATOM 1125 C C . LYS A 1 149 ? -14.157 -4.252 -5.438 1.00 93.44 149 LYS A C 1
ATOM 1127 O O . LYS A 1 149 ? -14.194 -5.482 -5.476 1.00 93.44 149 LYS A O 1
ATOM 1132 N N . PRO A 1 150 ? -14.727 -3.530 -4.459 1.00 94.50 150 PRO A N 1
ATOM 1133 C CA . PRO A 1 150 ? -15.343 -4.156 -3.290 1.00 94.50 150 PRO A CA 1
ATOM 1134 C C . PRO A 1 150 ? -16.434 -5.162 -3.686 1.00 94.50 150 PRO A C 1
ATOM 1136 O O . PRO A 1 150 ? -16.457 -6.283 -3.193 1.00 94.50 150 PRO A O 1
ATOM 1139 N N . GLU A 1 151 ? -17.267 -4.823 -4.676 1.00 96.00 151 GLU A N 1
ATOM 1140 C CA . GLU A 1 151 ? -18.431 -5.628 -5.083 1.00 96.00 151 GLU A CA 1
ATOM 1141 C C . GLU A 1 151 ? -18.055 -6.958 -5.749 1.00 96.00 151 GLU A C 1
ATOM 1143 O O . GLU A 1 151 ? -18.904 -7.830 -5.933 1.00 96.00 151 GLU A O 1
ATOM 1148 N N . ARG A 1 152 ? -16.798 -7.105 -6.182 1.00 95.00 152 ARG A N 1
ATOM 1149 C CA . ARG A 1 152 ? -16.297 -8.300 -6.875 1.00 95.00 152 ARG A CA 1
ATOM 1150 C C . ARG A 1 152 ? -15.010 -8.829 -6.262 1.00 95.00 152 ARG A C 1
ATOM 1152 O O . ARG A 1 152 ? -14.348 -9.645 -6.903 1.00 95.00 152 ARG A O 1
ATOM 1159 N N . LEU A 1 153 ? -14.667 -8.380 -5.055 1.00 95.38 153 LEU A N 1
ATOM 1160 C CA . LEU A 1 153 ? -13.366 -8.625 -4.449 1.00 95.38 153 LEU A CA 1
ATOM 1161 C C . LEU A 1 153 ? -13.050 -10.119 -4.381 1.00 95.38 153 LEU A C 1
ATOM 1163 O O . LEU A 1 153 ? -11.991 -10.532 -4.838 1.00 95.38 153 LEU A O 1
ATOM 1167 N N . ASP A 1 154 ? -13.983 -10.929 -3.880 1.00 96.06 154 ASP A N 1
ATOM 1168 C CA . ASP A 1 154 ? -13.804 -12.379 -3.764 1.00 96.06 154 ASP A CA 1
ATOM 1169 C C . ASP A 1 154 ? -13.455 -13.031 -5.114 1.00 96.06 154 ASP A C 1
ATOM 1171 O O . ASP A 1 154 ? -12.471 -13.764 -5.235 1.00 96.06 154 ASP A O 1
ATOM 1175 N N . ALA A 1 155 ? -14.205 -12.684 -6.162 1.00 94.94 155 ALA A N 1
ATOM 1176 C CA . ALA A 1 155 ? -13.978 -13.203 -7.504 1.00 94.94 155 ALA A CA 1
ATOM 1177 C C . ALA A 1 155 ? -12.688 -12.652 -8.140 1.00 94.94 155 ALA A C 1
ATOM 1179 O O . ALA A 1 155 ? -12.022 -13.364 -8.889 1.00 94.94 155 ALA A O 1
ATOM 1180 N N . ASP A 1 156 ? -12.331 -11.391 -7.877 1.00 94.00 156 ASP A N 1
ATOM 1181 C CA . ASP A 1 156 ? -11.080 -10.784 -8.347 1.00 94.00 156 ASP A CA 1
ATOM 1182 C C . ASP A 1 156 ? -9.856 -11.444 -7.688 1.00 94.00 156 ASP A C 1
ATOM 1184 O O . ASP A 1 156 ? -8.893 -11.774 -8.383 1.00 94.00 156 ASP A O 1
ATOM 1188 N N . LEU A 1 157 ? -9.909 -11.701 -6.377 1.00 93.88 157 LEU A N 1
ATOM 1189 C CA . LEU A 1 157 ? -8.872 -12.423 -5.635 1.00 93.88 157 LEU A CA 1
ATOM 1190 C C . LEU A 1 157 ? -8.765 -13.886 -6.088 1.00 93.88 157 LEU A C 1
ATOM 1192 O O . LEU A 1 157 ? -7.657 -14.389 -6.276 1.00 93.88 157 LEU A O 1
ATOM 1196 N N . GLY A 1 158 ? -9.900 -14.553 -6.324 1.00 93.75 158 GLY A N 1
ATOM 1197 C CA . GLY A 1 158 ? -9.940 -15.898 -6.904 1.00 93.75 158 GLY A CA 1
ATOM 1198 C C . GLY A 1 158 ? -9.252 -15.954 -8.269 1.00 93.75 158 GLY A C 1
ATOM 1199 O O . GLY A 1 158 ? -8.327 -16.739 -8.462 1.00 93.75 158 GLY A O 1
ATOM 1200 N N . ARG A 1 159 ? -9.602 -15.038 -9.180 1.00 90.75 159 ARG A N 1
ATOM 1201 C CA . ARG A 1 159 ? -8.958 -14.936 -10.501 1.00 90.75 159 ARG A CA 1
ATOM 1202 C C . ARG A 1 159 ? -7.463 -14.647 -10.422 1.00 90.75 159 ARG A C 1
ATOM 1204 O O . ARG A 1 159 ? -6.709 -15.128 -11.265 1.00 90.75 159 ARG A O 1
ATOM 1211 N N . ALA A 1 160 ? -7.025 -13.832 -9.463 1.00 88.44 160 ALA A N 1
ATOM 1212 C CA . ALA A 1 160 ? -5.605 -13.564 -9.260 1.00 88.44 160 ALA A CA 1
ATOM 1213 C C . ALA A 1 160 ? -4.852 -14.845 -8.861 1.00 88.44 160 ALA A C 1
ATOM 1215 O O . ALA A 1 160 ? -3.816 -15.149 -9.454 1.00 88.44 160 ALA A O 1
ATOM 1216 N N . ALA A 1 161 ? -5.412 -15.623 -7.931 1.00 89.88 161 ALA A N 1
ATOM 1217 C CA . ALA A 1 161 ? -4.857 -16.907 -7.509 1.00 89.88 161 ALA A CA 1
ATOM 1218 C C . ALA A 1 161 ? -4.838 -17.939 -8.650 1.00 89.88 161 ALA A C 1
ATOM 1220 O O . ALA A 1 161 ? -3.806 -18.549 -8.920 1.00 89.88 161 ALA A O 1
ATOM 1221 N N . GLU A 1 162 ? -5.951 -18.090 -9.370 1.00 89.19 162 GLU A N 1
ATOM 1222 C CA . GLU A 1 162 ? -6.061 -19.001 -10.515 1.00 89.19 162 GLU A CA 1
ATOM 1223 C C . GLU A 1 162 ? -5.053 -18.659 -11.614 1.00 89.19 162 GLU A C 1
ATOM 1225 O O . GLU A 1 162 ? -4.360 -19.543 -12.111 1.00 89.19 162 GLU A O 1
ATOM 1230 N N . ALA A 1 163 ? -4.927 -17.376 -11.970 1.00 84.31 163 ALA A N 1
ATOM 1231 C CA . ALA A 1 163 ? -3.985 -16.931 -12.992 1.00 84.31 163 ALA A CA 1
ATOM 1232 C C . ALA A 1 163 ? -2.527 -17.208 -12.599 1.00 84.31 163 ALA A C 1
ATOM 1234 O O . ALA A 1 163 ? -1.726 -17.570 -13.459 1.00 84.31 163 ALA A O 1
ATOM 1235 N N . PHE A 1 164 ? -2.184 -17.056 -11.317 1.00 82.31 164 PHE A N 1
ATOM 1236 C CA . PHE A 1 164 ? -0.857 -17.402 -10.813 1.00 82.31 164 PHE A CA 1
ATOM 1237 C C . PHE A 1 164 ? -0.584 -18.905 -10.952 1.00 82.31 164 PHE A C 1
ATOM 1239 O O . PHE A 1 164 ? 0.444 -19.293 -11.502 1.00 82.31 164 PHE A O 1
ATOM 1246 N N . CYS A 1 165 ? -1.526 -19.747 -10.518 1.00 81.31 165 CYS A N 1
ATOM 1247 C CA . CYS A 1 165 ? -1.399 -21.200 -10.623 1.00 81.31 165 CYS A CA 1
ATOM 1248 C C . CYS A 1 165 ? -1.352 -21.686 -12.080 1.00 81.31 165 CYS A C 1
ATOM 1250 O O . CYS A 1 165 ? -0.603 -22.605 -12.386 1.00 81.31 165 CYS A O 1
ATOM 1252 N N . ALA A 1 166 ? -2.115 -21.065 -12.983 1.00 79.19 166 ALA A N 1
ATOM 1253 C CA . ALA A 1 166 ? -2.135 -21.420 -14.401 1.00 79.19 166 ALA A CA 1
ATOM 1254 C C . ALA A 1 166 ? -0.881 -20.953 -15.165 1.00 79.19 166 ALA A C 1
ATOM 1256 O O . ALA A 1 166 ? -0.503 -21.581 -16.148 1.00 79.19 166 ALA A O 1
ATOM 1257 N N . GLY A 1 167 ? -0.244 -19.857 -14.735 1.00 65.06 167 GLY A N 1
ATOM 1258 C CA . GLY A 1 167 ? 1.003 -19.348 -15.320 1.00 65.06 167 GLY A CA 1
ATOM 1259 C C . GLY A 1 167 ? 2.271 -20.050 -14.822 1.00 65.06 167 GLY A C 1
ATOM 1260 O O . GLY A 1 167 ? 3.348 -19.830 -15.376 1.00 65.06 167 GLY A O 1
ATOM 1261 N N . ALA A 1 168 ? 2.165 -20.884 -13.786 1.00 55.88 168 ALA A N 1
ATOM 1262 C CA . ALA A 1 168 ? 3.242 -21.744 -13.322 1.00 55.88 168 ALA A CA 1
ATOM 1263 C C . ALA A 1 168 ? 3.319 -23.000 -14.209 1.00 55.88 168 ALA A C 1
ATOM 1265 O O . ALA A 1 168 ? 2.859 -24.073 -13.826 1.00 55.88 168 ALA A O 1
ATOM 1266 N N . GLU A 1 169 ? 3.875 -22.875 -15.417 1.00 40.06 169 GLU A N 1
ATOM 1267 C CA . GLU A 1 169 ? 4.244 -24.058 -16.200 1.00 40.06 169 GLU A CA 1
ATOM 1268 C C . GLU A 1 169 ? 5.288 -24.871 -15.417 1.00 40.06 169 GLU A C 1
ATOM 1270 O O . GLU A 1 169 ? 6.350 -24.368 -15.039 1.00 40.06 169 GLU A O 1
ATOM 1275 N N . VAL A 1 170 ? 4.955 -26.132 -15.132 1.00 42.41 170 VAL A N 1
ATOM 1276 C CA . VAL A 1 170 ? 5.872 -27.109 -14.546 1.00 42.41 170 VAL A CA 1
ATOM 1277 C C . VAL A 1 170 ? 6.882 -27.530 -15.610 1.00 42.41 170 VAL A C 1
ATOM 1279 O O . VAL A 1 170 ? 6.538 -28.168 -16.601 1.00 42.41 170 VAL A O 1
ATOM 1282 N N . ASP A 1 171 ? 8.144 -27.162 -15.413 1.00 35.91 171 ASP A N 1
ATOM 1283 C CA . ASP A 1 171 ? 9.244 -27.729 -16.184 1.00 35.91 171 ASP A CA 1
ATOM 1284 C C . ASP A 1 171 ? 9.466 -29.178 -15.716 1.00 35.91 171 ASP A C 1
ATOM 1286 O O . ASP A 1 171 ? 10.147 -29.430 -14.720 1.00 35.91 171 ASP A O 1
ATOM 1290 N N . GLU A 1 172 ? 8.866 -30.149 -16.410 1.00 38.78 172 GLU A N 1
ATOM 1291 C CA . GLU A 1 172 ? 9.143 -31.587 -16.232 1.00 38.78 172 GLU A CA 1
ATOM 1292 C C . GLU A 1 172 ? 10.482 -32.010 -16.882 1.00 38.78 172 GLU A C 1
ATOM 1294 O O . GLU A 1 172 ? 10.652 -33.137 -17.348 1.00 38.78 172 GLU A O 1
ATOM 1299 N N . GLY A 1 173 ? 11.466 -31.108 -16.909 1.00 35.25 173 GLY A N 1
ATOM 1300 C CA . GLY A 1 173 ? 12.772 -31.287 -17.532 1.00 35.25 173 GLY A CA 1
ATOM 1301 C C . GLY A 1 173 ? 13.929 -30.992 -16.583 1.00 35.25 173 GLY A C 1
ATOM 1302 O O . GLY A 1 173 ? 14.692 -30.073 -16.824 1.00 35.25 173 GLY A O 1
ATOM 1303 N N . GLY A 1 174 ? 14.070 -31.780 -15.511 1.00 39.50 174 GLY A N 1
ATOM 1304 C CA . GLY A 1 174 ? 15.291 -31.934 -14.704 1.00 39.50 174 GLY A CA 1
ATOM 1305 C C . GLY A 1 174 ? 16.275 -30.753 -14.654 1.00 39.50 174 GLY A C 1
ATOM 1306 O O . GLY A 1 174 ? 17.237 -30.718 -15.414 1.00 39.50 174 GLY A O 1
ATOM 1307 N N . GLY A 1 175 ? 16.126 -29.874 -13.658 1.00 34.84 175 GLY A N 1
ATOM 1308 C CA . GLY A 1 175 ? 17.211 -28.983 -13.234 1.00 34.84 175 GLY A CA 1
ATOM 1309 C C . GLY A 1 175 ? 16.790 -27.564 -12.876 1.00 34.84 175 GLY A C 1
ATOM 1310 O O . GLY A 1 175 ? 17.110 -26.621 -13.588 1.00 34.84 175 GLY A O 1
ATOM 1311 N N . GLY A 1 176 ? 16.185 -27.400 -11.697 1.00 38.06 176 GLY A N 1
ATOM 1312 C CA . GLY A 1 176 ? 16.159 -26.110 -11.005 1.00 38.06 176 GLY A CA 1
ATOM 1313 C C . GLY A 1 176 ? 15.091 -25.133 -11.490 1.00 38.06 176 GLY A C 1
ATOM 1314 O O . GLY A 1 176 ? 15.407 -24.057 -11.998 1.00 38.06 176 GLY A O 1
ATOM 1315 N N . GLY A 1 177 ? 13.823 -25.452 -11.224 1.00 28.84 177 GLY A N 1
ATOM 1316 C CA . GLY A 1 177 ? 12.753 -24.460 -11.256 1.00 28.84 177 GLY A CA 1
ATOM 1317 C C . GLY A 1 177 ? 13.055 -23.334 -10.264 1.00 28.84 177 GLY A C 1
ATOM 1318 O O . GLY A 1 177 ? 13.074 -23.545 -9.050 1.00 28.84 177 GLY A O 1
ATOM 1319 N N . ARG A 1 178 ? 13.296 -22.120 -10.770 1.00 41.84 178 ARG A N 1
ATOM 1320 C CA . ARG A 1 178 ? 13.278 -20.901 -9.952 1.00 41.84 178 ARG A CA 1
ATOM 1321 C C . ARG A 1 178 ? 11.824 -20.555 -9.662 1.00 41.84 178 ARG A C 1
ATOM 1323 O O . ARG A 1 178 ? 11.237 -19.695 -10.309 1.00 41.84 178 ARG A O 1
ATOM 1330 N N . GLY A 1 179 ? 11.255 -21.257 -8.686 1.00 33.47 179 GLY A N 1
ATOM 1331 C CA . GLY A 1 179 ? 10.043 -20.806 -8.024 1.00 33.47 179 GLY A CA 1
ATOM 1332 C C . GLY A 1 179 ? 10.270 -19.382 -7.526 1.00 33.47 179 GLY A C 1
ATOM 1333 O O . GLY A 1 179 ? 11.304 -19.088 -6.922 1.00 33.47 179 GLY A O 1
ATOM 1334 N N . SER A 1 180 ? 9.329 -18.492 -7.831 1.00 41.88 180 SER A N 1
ATOM 1335 C CA . SER A 1 180 ? 9.255 -17.178 -7.207 1.00 41.88 180 SER A CA 1
ATOM 1336 C C . SER A 1 180 ? 9.141 -17.417 -5.704 1.00 41.88 180 SER A C 1
ATOM 1338 O O . SER A 1 180 ? 8.092 -17.841 -5.223 1.00 41.88 180 SER A O 1
ATOM 1340 N N . GLN A 1 181 ? 10.249 -17.274 -4.975 1.00 33.84 181 GLN A N 1
ATOM 1341 C CA . GLN A 1 181 ? 10.260 -17.422 -3.526 1.00 33.84 181 GLN A CA 1
ATOM 1342 C C . GLN A 1 181 ? 9.534 -16.212 -2.942 1.00 33.84 181 GLN A C 1
ATOM 1344 O O . GLN A 1 181 ? 10.127 -15.165 -2.696 1.00 33.84 181 GLN A O 1
ATOM 1349 N N . ILE A 1 182 ? 8.220 -16.357 -2.811 1.00 43.44 182 ILE A N 1
ATOM 1350 C CA . ILE A 1 182 ? 7.334 -15.440 -2.106 1.00 43.44 182 ILE A CA 1
ATOM 1351 C C . ILE A 1 182 ? 6.791 -16.195 -0.893 1.00 43.44 182 ILE A C 1
ATOM 1353 O O . ILE A 1 182 ? 5.595 -16.428 -0.813 1.00 43.44 182 ILE A O 1
ATOM 1357 N N . PHE A 1 183 ? 7.679 -16.633 0.003 1.00 42.78 183 PHE A N 1
ATOM 1358 C CA . PHE A 1 183 ? 7.373 -16.966 1.398 1.00 42.78 183 PHE A CA 1
ATOM 1359 C C . PHE A 1 183 ? 8.619 -16.731 2.247 1.00 42.78 183 PHE A C 1
ATOM 1361 O O . PHE A 1 183 ? 9.702 -17.204 1.831 1.00 42.78 183 PHE A O 1
#

Secondary structure (DSSP, 8-state):
-----------HHHHHTSHHHHHHHHHHGGGGG--GGG--HHHHHHHHHHHHHHHHHHHHHHH---SSHHHHHHHHHH-EEEETTEEEEHHIIIIIIITTSPPPSSTT---SS-TT-GGGGGS-SS--TTHHHHS---STTPPPPPPP-GGGHHHHHHHHHHHHHHH-----SSS--------

pLDDT: mean 84.16, std 20.01, range [28.84, 98.5]